Protein AF-A0A349U0J4-F1 (afdb_monomer_lite)

Radius of gyration: 33.03 Å; chains: 1; bounding box: 66×26×88 Å

Structure (mmCIF, N/CA/C/O backbone):
data_AF-A0A349U0J4-F1
#
_entry.id   AF-A0A349U0J4-F1
#
loop_
_atom_site.group_PDB
_atom_site.id
_atom_site.type_symbol
_atom_site.label_atom_id
_atom_site.label_alt_id
_atom_site.label_comp_id
_atom_site.label_asym_id
_atom_site.label_entity_id
_atom_site.label_seq_id
_atom_site.pdbx_PDB_ins_code
_atom_site.Cartn_x
_atom_site.Cartn_y
_atom_site.Cartn_z
_atom_site.occupancy
_atom_site.B_iso_or_equiv
_atom_site.auth_seq_id
_atom_site.auth_comp_id
_atom_site.auth_asym_id
_atom_site.auth_atom_id
_atom_site.pdbx_PDB_model_num
ATOM 1 N N . MET A 1 1 ? -19.925 -3.042 22.451 1.00 67.00 1 MET A N 1
ATOM 2 C CA . MET A 1 1 ? -20.058 -1.585 22.239 1.00 67.00 1 MET A CA 1
ATOM 3 C C . MET A 1 1 ? -21.495 -1.210 22.520 1.00 67.00 1 MET A C 1
ATOM 5 O O . MET A 1 1 ? -22.366 -1.932 22.052 1.00 67.00 1 MET A O 1
ATOM 9 N N . GLY A 1 2 ? -21.756 -0.132 23.251 1.00 78.94 2 GLY A N 1
ATOM 10 C CA . GLY A 1 2 ? -23.118 0.363 23.455 1.00 78.94 2 GLY A CA 1
ATOM 11 C C . GLY A 1 2 ? -23.494 0.551 24.920 1.00 78.94 2 GLY A C 1
ATOM 12 O O . GLY A 1 2 ? -22.652 0.468 25.815 1.00 78.94 2 GLY A O 1
ATOM 13 N N . VAL A 1 3 ? -24.770 0.854 25.143 1.00 85.00 3 VAL A N 1
ATOM 14 C CA . VAL A 1 3 ? -25.314 1.176 26.463 1.00 85.00 3 VAL A CA 1
ATOM 15 C C . VAL A 1 3 ? -25.907 -0.077 27.089 1.00 85.00 3 VAL A C 1
ATOM 17 O O . VAL A 1 3 ? -26.867 -0.632 26.565 1.00 85.00 3 VAL A O 1
ATOM 20 N N . TYR A 1 4 ? -25.338 -0.502 28.211 1.00 91.88 4 TYR A N 1
ATOM 21 C CA . TYR A 1 4 ? -25.904 -1.548 29.052 1.00 91.88 4 TYR A CA 1
ATOM 22 C C . TYR A 1 4 ? -26.824 -0.905 30.083 1.00 91.88 4 TYR A C 1
ATOM 24 O O . TYR A 1 4 ? -26.492 0.138 30.653 1.00 91.88 4 TYR A O 1
ATOM 32 N N . LYS A 1 5 ? -27.970 -1.529 30.340 1.00 93.19 5 LYS A N 1
ATOM 33 C CA . LYS A 1 5 ? -28.961 -1.048 31.306 1.00 93.19 5 LYS A CA 1
ATOM 34 C C . LYS A 1 5 ? -28.912 -1.920 32.552 1.00 93.19 5 LYS A C 1
ATOM 36 O O . LYS A 1 5 ? -29.180 -3.116 32.473 1.00 93.19 5 LYS A O 1
ATOM 41 N N . VAL A 1 6 ? -28.591 -1.321 33.694 1.00 93.44 6 VAL A N 1
ATOM 42 C CA . VAL A 1 6 ? -28.713 -1.973 35.002 1.00 93.44 6 VAL A CA 1
ATOM 43 C C . VAL A 1 6 ? -30.080 -1.629 35.576 1.00 93.44 6 VAL A C 1
ATOM 45 O O . VAL A 1 6 ? -30.481 -0.468 35.541 1.00 93.44 6 VAL A O 1
ATOM 48 N N . THR A 1 7 ? -30.822 -2.622 36.059 1.00 92.44 7 THR A N 1
ATOM 49 C CA . THR A 1 7 ? -32.140 -2.438 36.689 1.00 92.44 7 THR A CA 1
ATOM 50 C C . THR A 1 7 ? -32.195 -3.194 38.007 1.00 92.44 7 THR A C 1
ATOM 52 O O . THR A 1 7 ? -32.009 -4.412 38.018 1.00 92.44 7 THR A O 1
ATOM 55 N N . PHE A 1 8 ? -32.466 -2.491 39.104 1.00 89.62 8 PHE A N 1
ATOM 56 C CA . PHE A 1 8 ? -32.654 -3.102 40.422 1.00 89.62 8 PHE A CA 1
ATOM 57 C C . PHE A 1 8 ? -34.017 -3.809 40.486 1.00 89.62 8 PHE A C 1
ATOM 59 O O . PHE A 1 8 ? -35.027 -3.243 40.072 1.00 89.62 8 PHE A O 1
ATOM 66 N N . ILE A 1 9 ? -34.048 -5.063 40.945 1.00 85.94 9 ILE A N 1
ATOM 67 C CA . ILE A 1 9 ? -35.231 -5.943 40.891 1.00 85.94 9 ILE A CA 1
ATOM 68 C C . ILE A 1 9 ? -35.886 -6.077 42.266 1.00 85.94 9 ILE A C 1
ATOM 70 O O . ILE A 1 9 ? -37.108 -5.996 42.370 1.00 85.94 9 ILE A O 1
ATOM 74 N N . GLU A 1 10 ? -35.091 -6.262 43.317 1.00 77.69 10 GLU A N 1
ATOM 75 C CA . GLU A 1 10 ? -35.588 -6.435 44.682 1.00 77.69 10 GLU A CA 1
ATOM 76 C C . GLU A 1 10 ? -34.919 -5.438 45.622 1.00 77.69 10 GLU A C 1
ATOM 78 O O . GLU A 1 10 ? -33.695 -5.293 45.613 1.00 77.69 10 GLU A O 1
ATOM 83 N N . THR A 1 11 ? -35.728 -4.790 46.460 1.00 63.94 11 THR A N 1
ATOM 84 C CA . THR A 1 11 ? -35.244 -3.953 47.560 1.00 63.94 11 THR A CA 1
ATOM 85 C C . THR A 1 11 ? -35.017 -4.816 48.789 1.00 63.94 11 THR A C 1
ATOM 87 O O . THR A 1 11 ? -35.965 -5.412 49.311 1.00 63.94 11 THR A O 1
ATOM 90 N N . VAL A 1 12 ? -33.787 -4.846 49.284 1.00 67.94 12 VAL A N 1
ATOM 91 C CA . VAL A 1 12 ? -33.457 -5.385 50.604 1.00 67.94 12 VAL A CA 1
ATOM 92 C C . VAL A 1 12 ? -32.743 -4.275 51.367 1.00 67.94 12 VAL A C 1
ATOM 94 O O . VAL A 1 12 ? -31.946 -3.556 50.783 1.00 67.94 12 VAL A O 1
ATOM 97 N N . GLU A 1 13 ? -33.027 -4.105 52.656 1.00 59.47 13 GLU A N 1
ATOM 98 C CA . GLU A 1 13 ? -32.341 -3.090 53.467 1.00 59.47 13 GLU A CA 1
ATOM 99 C C . GLU A 1 13 ? -30.822 -3.354 53.444 1.00 59.47 13 GLU A C 1
ATOM 101 O O . GLU A 1 13 ? -30.368 -4.438 53.830 1.00 59.47 13 GLU A O 1
ATOM 106 N N . ASN A 1 14 ? -30.048 -2.376 52.965 1.00 58.94 14 ASN A N 1
ATOM 107 C CA . ASN A 1 14 ? -28.596 -2.434 52.738 1.00 58.94 14 ASN A CA 1
ATOM 108 C C . ASN A 1 14 ? -28.087 -3.471 51.704 1.00 58.94 14 ASN A C 1
ATOM 110 O O . ASN A 1 14 ? -26.910 -3.847 51.745 1.00 58.94 14 ASN A O 1
ATOM 114 N N . LEU A 1 15 ? -28.952 -4.006 50.830 1.00 66.38 15 LEU A N 1
ATOM 115 C CA . LEU A 1 15 ? -28.614 -4.980 49.781 1.0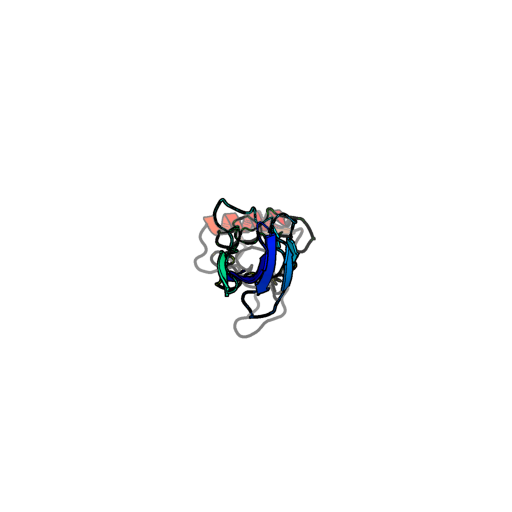0 66.38 15 LEU A CA 1
ATOM 116 C C . L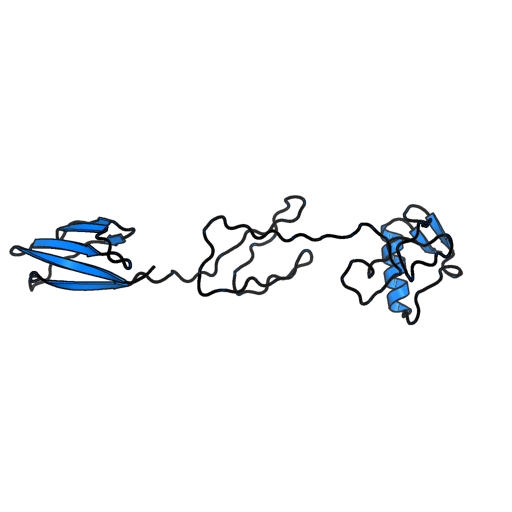EU A 1 15 ? -29.589 -4.850 48.591 1.00 66.38 15 LEU A C 1
ATOM 118 O O . LEU A 1 15 ? -30.453 -3.987 48.529 1.00 66.38 15 LEU A O 1
ATOM 122 N N . GLY A 1 16 ? -29.477 -5.728 47.603 1.00 81.81 16 GLY A N 1
ATOM 123 C CA . GLY A 1 16 ? -30.451 -5.786 46.519 1.00 81.81 16 GLY A CA 1
ATOM 124 C C . GLY A 1 16 ? -29.959 -6.644 45.375 1.00 81.81 16 GLY A C 1
ATOM 125 O O . GLY A 1 16 ? -28.755 -6.874 45.226 1.00 81.81 16 GLY A O 1
ATOM 126 N N . THR A 1 17 ? -30.892 -7.128 44.566 1.00 89.81 17 THR A N 1
ATOM 127 C CA . THR A 1 17 ? -30.570 -7.815 43.315 1.00 89.81 17 THR A CA 1
ATOM 128 C C . THR A 1 17 ? -30.774 -6.863 42.147 1.00 89.81 17 THR A C 1
ATOM 130 O O . THR A 1 17 ? -31.694 -6.044 42.139 1.00 89.81 17 THR A O 1
ATOM 133 N N . PHE A 1 18 ? -29.913 -6.959 41.142 1.00 92.31 18 PHE A N 1
ATOM 134 C CA . PHE A 1 18 ? -30.048 -6.206 39.899 1.00 92.31 18 PHE A CA 1
ATOM 135 C C . PHE A 1 18 ? -29.895 -7.128 38.695 1.00 92.31 18 PHE A C 1
ATOM 137 O O . PHE A 1 18 ? -29.251 -8.171 38.776 1.00 92.31 18 PHE A O 1
ATOM 144 N N . SER A 1 19 ? -30.472 -6.733 37.565 1.00 93.88 19 SER A N 1
ATOM 145 C CA . SER A 1 19 ? -30.218 -7.340 36.255 1.00 93.88 19 SER A CA 1
ATOM 146 C C . SER A 1 19 ? -29.446 -6.386 35.364 1.00 93.88 19 SER A C 1
ATOM 148 O O . SER A 1 19 ? -29.556 -5.167 35.508 1.00 93.88 19 SER A O 1
ATOM 150 N N . VAL A 1 20 ? -28.673 -6.952 34.443 1.00 94.50 20 VAL A N 1
ATOM 151 C CA . VAL A 1 20 ? -27.930 -6.203 33.434 1.00 94.50 20 VAL A CA 1
ATOM 152 C C . VAL A 1 20 ? -28.406 -6.639 32.057 1.00 94.50 20 VAL A C 1
ATOM 154 O O . VAL A 1 20 ? -28.354 -7.816 31.712 1.00 94.50 20 VAL A O 1
ATOM 157 N N . GLU A 1 21 ? -28.859 -5.685 31.258 1.00 94.94 21 GLU A N 1
ATOM 158 C CA . GLU A 1 21 ? -29.289 -5.891 29.878 1.00 94.94 21 GLU A CA 1
ATOM 159 C C . GLU A 1 21 ? -28.234 -5.324 28.921 1.00 94.94 21 GLU A C 1
ATOM 161 O O . GLU A 1 21 ? -27.754 -4.202 29.106 1.00 94.94 21 GLU A O 1
ATOM 166 N N . ALA A 1 22 ? -27.850 -6.113 27.919 1.00 90.69 22 ALA A N 1
ATOM 167 C CA . ALA A 1 22 ? -26.959 -5.708 26.843 1.00 90.69 22 ALA A CA 1
ATOM 168 C C . ALA A 1 22 ? -27.632 -4.707 25.888 1.00 90.69 22 ALA A C 1
ATOM 170 O O . ALA A 1 22 ? -28.858 -4.605 25.855 1.00 90.69 22 ALA A O 1
ATOM 171 N N . PRO A 1 23 ? -26.846 -4.006 25.048 1.00 88.19 23 PRO A N 1
ATOM 172 C CA . PRO A 1 23 ? -27.380 -3.054 24.072 1.00 88.19 23 PRO A CA 1
ATOM 173 C C . PRO A 1 23 ? -28.381 -3.652 23.070 1.00 88.19 23 PRO A C 1
ATOM 175 O O . PRO A 1 23 ? -29.159 -2.914 22.473 1.00 88.19 23 PRO A O 1
ATOM 178 N N . ASP A 1 24 ? -28.353 -4.971 22.869 1.00 84.81 24 ASP A N 1
ATOM 179 C CA . ASP A 1 24 ? -29.279 -5.707 22.001 1.00 84.81 24 ASP A CA 1
ATOM 180 C C . ASP A 1 24 ? -30.573 -6.153 22.713 1.00 84.81 24 ASP A C 1
ATOM 182 O O . ASP A 1 24 ? -31.416 -6.811 22.105 1.00 84.81 24 ASP A O 1
ATOM 186 N N . GLY A 1 25 ? -30.747 -5.787 23.988 1.00 86.50 25 GLY A N 1
ATOM 187 C CA . GLY A 1 25 ? -31.896 -6.155 24.815 1.00 86.50 25 GLY A CA 1
ATOM 188 C C . GLY A 1 25 ? -31.764 -7.507 25.522 1.00 86.50 25 GLY A C 1
ATOM 189 O O . GLY A 1 25 ? -32.674 -7.906 26.249 1.00 86.50 25 GLY A O 1
ATOM 190 N N . THR A 1 26 ? 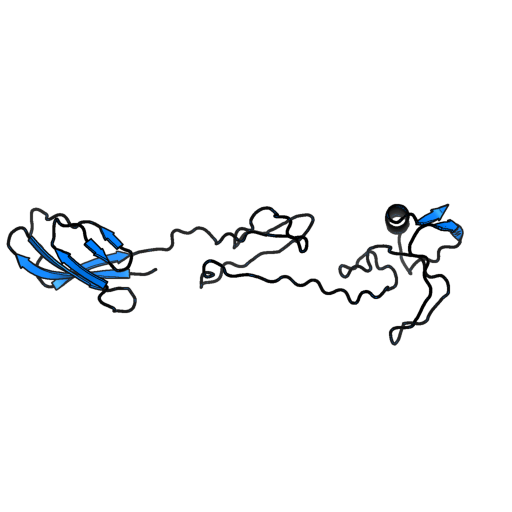-30.655 -8.231 25.347 1.00 89.50 26 THR A N 1
ATOM 191 C CA . THR A 1 26 ? -30.440 -9.526 26.005 1.00 89.50 26 THR A CA 1
ATOM 192 C C . THR A 1 26 ? -30.038 -9.331 27.463 1.00 89.50 26 THR A C 1
ATOM 194 O O . THR A 1 26 ? -29.107 -8.587 27.761 1.00 89.50 26 THR A O 1
ATOM 197 N N . ASN A 1 27 ? -30.672 -10.040 28.399 1.00 91.44 27 ASN A N 1
ATOM 198 C CA . ASN A 1 27 ? -30.201 -10.063 29.784 1.00 91.44 27 ASN A CA 1
ATOM 199 C C . ASN A 1 27 ? -28.883 -10.855 29.873 1.00 91.44 27 ASN A C 1
ATOM 201 O O . ASN A 1 27 ? -28.845 -12.043 29.553 1.00 91.44 27 ASN A O 1
ATOM 205 N N . VAL A 1 28 ? -27.809 -10.191 30.300 1.00 92.06 28 VAL A N 1
ATOM 206 C CA . VAL A 1 28 ? -26.460 -10.767 30.410 1.00 92.06 28 VAL A CA 1
ATOM 207 C C . VAL A 1 28 ? -26.129 -11.280 31.809 1.00 92.06 28 VAL A C 1
ATOM 209 O O . VAL A 1 28 ? -25.048 -11.833 32.013 1.00 92.06 28 VAL A O 1
ATOM 212 N N . GLY A 1 29 ? -27.046 -11.123 32.765 1.00 93.94 29 GLY A N 1
ATOM 213 C CA . GLY A 1 29 ? -26.952 -11.719 34.090 1.00 93.94 29 GLY A CA 1
ATOM 214 C C . GLY A 1 29 ? -27.646 -10.910 35.182 1.00 93.94 29 GLY A C 1
ATOM 215 O O . GLY A 1 29 ? -28.052 -9.761 34.999 1.00 93.94 29 GLY A O 1
ATOM 216 N N . THR A 1 30 ? -27.728 -11.523 36.359 1.00 93.44 30 THR A N 1
ATOM 217 C CA . THR A 1 30 ? -28.178 -10.882 37.598 1.00 93.44 30 THR A CA 1
ATOM 218 C C . THR A 1 30 ? -27.039 -10.815 38.606 1.00 93.44 30 THR A C 1
ATOM 220 O O . THR A 1 30 ? -26.292 -11.783 38.748 1.00 93.44 30 THR A O 1
ATOM 223 N N . GLY A 1 31 ? -26.918 -9.695 39.311 1.00 91.69 31 GLY A N 1
ATOM 224 C CA . GLY A 1 31 ? -25.931 -9.475 40.364 1.00 91.69 31 GLY A CA 1
ATOM 225 C C . GLY A 1 31 ? -26.574 -9.133 41.703 1.00 91.69 31 GLY A C 1
ATOM 226 O O . GLY A 1 31 ? -27.777 -8.880 41.790 1.00 91.69 31 GLY A O 1
ATOM 227 N N . VAL A 1 32 ? -25.748 -9.127 42.746 1.00 91.00 32 VAL A N 1
ATOM 228 C CA . VAL A 1 32 ? -26.117 -8.701 44.101 1.00 91.00 32 VAL A CA 1
ATOM 229 C C . VAL A 1 32 ? -25.272 -7.483 44.457 1.00 91.00 32 VAL A C 1
ATOM 231 O O . VAL A 1 32 ? -24.070 -7.466 44.187 1.00 91.00 32 VAL A O 1
ATOM 234 N N . VAL A 1 33 ? -25.887 -6.460 45.049 1.00 88.69 33 VAL A N 1
ATOM 235 C CA . VAL A 1 33 ? -25.176 -5.273 45.550 1.00 88.69 33 VAL A CA 1
ATOM 236 C C . VAL A 1 33 ? -24.062 -5.691 46.521 1.00 88.69 33 VAL A C 1
ATOM 238 O O . VAL A 1 33 ? -24.165 -6.701 47.216 1.00 88.69 33 VAL A O 1
ATOM 241 N N . ALA A 1 34 ? -22.959 -4.940 46.520 1.00 88.94 34 ALA A N 1
ATOM 242 C CA . ALA A 1 34 ? -21.721 -5.209 47.255 1.00 88.94 34 ALA A CA 1
ATOM 243 C C . ALA A 1 34 ? -20.982 -6.509 46.868 1.00 88.94 34 ALA A C 1
ATOM 245 O O . ALA A 1 34 ? -19.954 -6.828 47.464 1.00 88.94 34 ALA A O 1
ATOM 246 N N . THR A 1 35 ? -21.446 -7.225 45.842 1.00 90.81 35 THR A N 1
ATOM 247 C CA . THR A 1 35 ? -20.760 -8.381 45.251 1.00 90.81 35 THR A CA 1
ATOM 248 C C . THR A 1 35 ? -20.299 -8.036 43.835 1.00 90.81 35 THR A C 1
ATOM 250 O O . THR A 1 35 ? -20.975 -7.296 43.120 1.00 90.81 35 THR A O 1
ATOM 253 N N . GLU A 1 36 ? -19.137 -8.547 43.422 1.00 95.06 36 GLU A N 1
ATOM 254 C CA . GLU A 1 36 ? -18.656 -8.369 42.049 1.00 95.06 36 GLU A CA 1
ATOM 255 C C . GLU A 1 36 ? -19.610 -9.049 41.059 1.00 95.06 36 GLU A C 1
ATOM 257 O O . GLU A 1 36 ? -19.942 -10.229 41.189 1.00 95.06 36 GLU A O 1
ATOM 262 N N . PHE A 1 37 ? -20.032 -8.299 40.048 1.00 93.75 37 PHE A N 1
ATOM 263 C CA . PHE A 1 37 ? -20.743 -8.824 38.897 1.00 93.75 37 PHE A CA 1
ATOM 264 C C . PHE A 1 37 ? -19.759 -9.075 37.762 1.00 93.75 37 PHE A C 1
ATOM 266 O O . PHE A 1 37 ? -18.986 -8.189 37.401 1.00 93.75 37 PHE A O 1
ATOM 273 N N . THR A 1 38 ? -19.841 -10.262 37.162 1.00 92.19 38 THR A N 1
ATOM 274 C CA . THR A 1 38 ? -19.164 -10.590 35.905 1.00 92.19 38 THR A CA 1
ATOM 275 C C . THR A 1 38 ? -20.179 -11.181 34.933 1.00 92.19 38 THR A C 1
ATOM 277 O O . THR A 1 38 ? -20.737 -12.248 35.185 1.00 92.19 38 THR A O 1
ATOM 280 N N . GLY A 1 39 ? -20.424 -10.497 33.816 1.00 88.25 39 GLY A N 1
ATOM 281 C CA . GLY A 1 39 ? -21.407 -10.916 32.815 1.00 88.25 39 GLY A CA 1
ATOM 282 C C . GLY A 1 39 ? -21.427 -9.985 31.605 1.00 88.25 39 GLY A C 1
ATOM 283 O O . GLY A 1 39 ? -21.176 -8.789 31.728 1.00 88.25 39 GLY A O 1
ATOM 284 N N . GLY A 1 40 ? -21.663 -10.529 30.407 1.00 80.88 40 GLY A N 1
ATOM 285 C CA . GLY A 1 40 ? -21.762 -9.731 29.174 1.00 80.88 40 GLY A CA 1
ATOM 286 C C . GLY A 1 40 ? -20.515 -8.912 28.804 1.00 80.88 40 GLY A C 1
ATOM 287 O O . GLY A 1 40 ? -20.643 -7.929 28.074 1.00 80.88 40 GLY A O 1
ATOM 288 N N . GLY A 1 41 ? -19.334 -9.288 29.315 1.00 81.62 41 GLY A N 1
ATOM 289 C CA . GLY A 1 41 ? -18.074 -8.555 29.130 1.00 81.62 41 GLY A CA 1
ATOM 290 C C . GLY A 1 41 ? -17.844 -7.403 30.116 1.00 81.62 41 GLY A C 1
ATOM 291 O O . GLY A 1 41 ? -16.882 -6.657 29.954 1.00 81.62 41 GLY A O 1
ATOM 292 N N . LEU A 1 42 ? -18.707 -7.249 31.124 1.00 85.44 42 LEU A N 1
ATOM 293 C CA . LEU A 1 42 ? -18.560 -6.271 32.200 1.00 85.44 42 LEU A CA 1
ATOM 294 C C . LEU A 1 42 ? -18.028 -6.940 33.471 1.00 85.44 42 LEU A C 1
ATOM 296 O O . LEU A 1 42 ? -18.472 -8.036 33.816 1.00 85.44 42 LEU A O 1
ATOM 300 N N . THR A 1 43 ? -17.156 -6.230 34.188 1.00 90.81 43 THR A N 1
ATOM 301 C CA . THR A 1 43 ? -16.748 -6.551 35.563 1.00 90.81 43 THR A CA 1
ATOM 302 C C . THR A 1 43 ? -16.829 -5.281 36.400 1.00 90.81 43 THR A C 1
ATOM 304 O O . THR A 1 43 ? -16.150 -4.299 36.098 1.00 90.81 43 THR A O 1
ATOM 307 N N . PHE A 1 44 ? -17.694 -5.271 37.412 1.00 91.75 44 PHE A N 1
ATOM 308 C CA . PHE A 1 44 ? -17.867 -4.129 38.313 1.00 91.75 44 PHE A CA 1
ATOM 309 C C . PHE A 1 44 ? -18.507 -4.554 39.636 1.00 91.75 44 PHE A C 1
ATOM 311 O O . PHE A 1 44 ? -19.126 -5.611 39.734 1.00 91.75 44 PHE A O 1
ATOM 318 N N . THR A 1 45 ? -18.425 -3.673 40.631 1.00 92.44 45 THR A N 1
ATOM 319 C CA . THR A 1 45 ? -19.130 -3.810 41.909 1.00 92.44 45 THR A CA 1
ATOM 320 C C . THR A 1 45 ? -19.978 -2.567 42.133 1.00 92.44 45 THR A C 1
ATOM 322 O O . THR A 1 45 ? -19.492 -1.448 41.966 1.00 92.44 45 THR A O 1
ATOM 325 N N . ILE A 1 46 ? -21.239 -2.753 42.521 1.00 89.00 46 ILE A N 1
ATOM 326 C CA . ILE A 1 46 ? -22.106 -1.661 42.982 1.00 89.00 46 ILE A CA 1
ATOM 327 C C . ILE A 1 46 ? -21.978 -1.594 44.498 1.00 89.00 46 ILE A C 1
ATOM 329 O O . ILE A 1 46 ? -22.274 -2.576 45.177 1.00 89.00 46 ILE A O 1
ATOM 333 N N . ALA A 1 47 ? -21.526 -0.461 45.024 1.00 85.88 47 ALA A N 1
ATOM 334 C CA . ALA A 1 47 ? -21.544 -0.202 46.459 1.00 85.88 47 ALA A CA 1
ATOM 335 C C . ALA A 1 47 ? -22.890 0.408 46.859 1.00 85.88 47 ALA A C 1
ATOM 337 O O . ALA A 1 47 ? -23.442 1.208 46.101 1.00 85.88 47 ALA A O 1
ATOM 338 N N . ASP A 1 48 ? -23.385 0.047 48.041 1.00 79.44 48 ASP A N 1
ATOM 339 C CA . ASP A 1 48 ? -24.576 0.681 48.593 1.00 79.44 48 ASP A CA 1
ATOM 340 C C . ASP A 1 48 ? -24.233 2.017 49.263 1.00 79.44 48 ASP A C 1
ATOM 342 O O . ASP A 1 48 ? -23.172 2.175 49.879 1.00 79.44 48 ASP A O 1
ATOM 346 N N . GLY A 1 49 ? -25.113 2.995 49.078 1.00 75.44 49 GLY A N 1
ATOM 347 C CA . GLY A 1 49 ? -24.980 4.339 49.623 1.00 75.44 49 GLY A CA 1
ATOM 348 C C . GLY A 1 49 ? -25.723 4.499 50.948 1.00 75.44 49 GLY A C 1
ATOM 349 O O . GLY A 1 49 ? -26.199 3.548 51.544 1.00 75.44 49 GLY A O 1
ATOM 350 N N . ALA A 1 50 ? -25.863 5.741 51.416 1.00 74.88 50 ALA A N 1
ATOM 351 C CA . ALA A 1 50 ? -26.711 6.046 52.577 1.00 74.88 50 ALA A CA 1
ATOM 352 C C . ALA A 1 50 ? -28.221 6.023 52.253 1.00 74.88 50 ALA A C 1
ATOM 354 O O . ALA A 1 50 ? -29.049 6.285 53.122 1.00 74.88 50 ALA A O 1
ATOM 355 N N . THR A 1 51 ? -28.580 5.821 50.987 1.00 77.56 51 THR A N 1
ATOM 356 C CA . THR A 1 51 ? -29.957 5.745 50.503 1.00 77.56 51 THR A CA 1
ATOM 357 C C . THR A 1 51 ? -30.055 4.525 49.610 1.00 77.56 51 THR A C 1
ATOM 359 O O . THR A 1 51 ? -29.373 4.475 48.587 1.00 77.56 51 THR A O 1
ATOM 362 N N . ASP A 1 52 ? -30.896 3.583 50.019 1.00 77.44 52 ASP A N 1
ATOM 363 C CA . ASP A 1 52 ? -31.081 2.305 49.343 1.00 77.44 52 ASP A CA 1
ATOM 364 C C . ASP A 1 52 ? -31.667 2.495 47.937 1.00 77.44 52 ASP A C 1
ATOM 366 O O . ASP A 1 52 ? -32.520 3.363 47.707 1.00 77.44 52 ASP A O 1
ATOM 370 N N . PHE A 1 53 ? -31.247 1.643 47.001 1.00 80.56 53 PHE A N 1
ATOM 371 C CA . PHE A 1 53 ? -31.857 1.558 45.675 1.00 80.56 53 PHE A CA 1
ATOM 372 C C . PHE A 1 53 ? -33.278 0.993 45.770 1.00 80.56 53 PHE A C 1
ATOM 374 O O . PHE A 1 53 ? -33.515 -0.032 46.415 1.00 80.56 53 PHE A O 1
ATOM 381 N N . ALA A 1 54 ? -34.227 1.623 45.083 1.00 82.12 54 ALA A N 1
ATOM 382 C CA . ALA A 1 54 ? -35.584 1.118 44.944 1.00 82.12 54 ALA A CA 1
ATOM 383 C C . ALA A 1 54 ? -35.693 0.126 43.772 1.00 82.12 54 ALA A C 1
ATOM 385 O O . ALA A 1 54 ? -34.980 0.214 42.770 1.00 82.12 54 ALA A O 1
ATOM 386 N N . ALA A 1 55 ? -36.631 -0.820 43.858 1.00 84.88 55 ALA A N 1
ATOM 387 C CA . ALA A 1 55 ? -36.933 -1.712 42.745 1.00 84.88 55 ALA A CA 1
ATOM 388 C C . ALA A 1 55 ? -37.437 -0.887 41.552 1.00 84.88 55 ALA A C 1
ATOM 390 O O . ALA A 1 55 ? -38.350 -0.071 41.681 1.00 84.88 55 ALA A O 1
ATOM 391 N N . GLY A 1 56 ? -36.844 -1.121 40.386 1.00 84.38 56 GLY A N 1
ATOM 392 C CA . GLY A 1 56 ? -37.077 -0.338 39.180 1.00 84.38 56 GLY A CA 1
ATOM 393 C C . GLY A 1 56 ? -36.110 0.828 38.983 1.00 84.38 56 GLY A C 1
ATOM 394 O O . GLY A 1 56 ? -36.150 1.418 37.904 1.00 84.38 56 GLY A O 1
ATOM 395 N N . ASP A 1 57 ? -35.222 1.128 39.938 1.00 87.94 57 ASP A N 1
ATOM 396 C CA . ASP A 1 57 ? -34.138 2.087 39.717 1.00 87.94 57 ASP A CA 1
ATOM 397 C C . ASP A 1 57 ? -33.200 1.592 38.615 1.00 87.94 57 ASP A C 1
ATOM 399 O O . ASP A 1 57 ? -32.961 0.387 38.452 1.00 87.94 57 ASP A O 1
ATOM 403 N N . GLN A 1 58 ? -32.677 2.533 37.828 1.00 90.62 58 GLN A N 1
ATOM 404 C CA . GLN A 1 58 ? -31.865 2.225 36.657 1.00 90.62 58 GLN A CA 1
ATOM 405 C C . GLN A 1 58 ? -30.680 3.164 36.520 1.00 90.62 58 GLN A C 1
ATOM 407 O O . GLN A 1 58 ? -30.778 4.365 36.770 1.00 90.62 58 GLN A O 1
ATOM 412 N N . PHE A 1 59 ? -29.580 2.623 36.006 1.00 88.06 59 PHE A N 1
ATOM 413 C CA . PHE A 1 59 ? -28.515 3.434 35.438 1.00 88.06 59 PHE A CA 1
ATOM 414 C C . PHE A 1 59 ? -27.913 2.760 34.207 1.00 88.06 59 PHE A C 1
ATOM 416 O O . PHE A 1 59 ? -27.990 1.544 34.014 1.00 88.06 59 PHE A O 1
ATOM 423 N N . ALA A 1 60 ? -27.329 3.593 33.354 1.00 87.88 60 ALA A N 1
ATOM 424 C CA . ALA A 1 60 ? -26.698 3.186 32.113 1.00 87.88 60 ALA A CA 1
ATOM 425 C C . ALA A 1 60 ? -25.183 3.052 32.301 1.00 87.88 60 ALA A C 1
ATOM 427 O O . ALA A 1 60 ? -24.530 3.977 32.785 1.00 87.88 60 ALA A O 1
ATOM 428 N N . ILE A 1 61 ? -24.620 1.928 31.862 1.00 87.50 61 ILE A N 1
ATOM 429 C CA . ILE A 1 61 ? -23.177 1.754 31.694 1.00 87.50 61 ILE A CA 1
ATOM 430 C C . ILE A 1 61 ? -22.881 1.875 30.202 1.00 87.50 61 ILE A C 1
ATOM 432 O O . ILE A 1 61 ? -23.177 0.976 29.413 1.00 87.50 61 ILE A O 1
ATOM 436 N N . THR A 1 62 ? -22.304 3.004 29.803 1.00 85.25 62 THR A N 1
ATOM 437 C CA . THR A 1 62 ? -21.899 3.223 28.413 1.00 85.25 62 THR A CA 1
ATOM 438 C C . THR A 1 62 ? -20.509 2.648 28.188 1.00 85.25 62 THR A C 1
ATOM 440 O O . THR A 1 62 ? -19.519 3.192 28.674 1.00 85.25 62 THR A O 1
ATOM 443 N N . VAL A 1 63 ? -20.427 1.573 27.405 1.00 79.62 63 VAL A N 1
ATOM 444 C CA . VAL A 1 63 ? -19.153 1.023 26.932 1.00 79.62 63 VAL A CA 1
ATOM 445 C C . VAL A 1 63 ? -18.874 1.588 25.545 1.00 79.62 63 VAL A C 1
ATOM 447 O O . VAL A 1 63 ? -19.424 1.121 24.540 1.00 79.62 63 VAL A O 1
ATOM 450 N N . ALA A 1 64 ? -18.030 2.616 25.501 1.00 69.31 64 ALA A N 1
ATOM 451 C CA . ALA A 1 64 ? -17.494 3.160 24.259 1.00 69.31 64 ALA A CA 1
ATOM 452 C C . ALA A 1 64 ? -16.340 2.296 23.738 1.00 69.31 64 ALA A C 1
ATOM 454 O O . ALA A 1 64 ? -15.709 1.563 24.503 1.00 69.31 64 ALA A O 1
ATOM 455 N N . ASN A 1 65 ? -16.048 2.407 22.440 1.00 61.62 65 ASN A N 1
ATOM 456 C CA . ASN A 1 65 ? -14.818 1.842 21.900 1.00 61.62 65 ASN A CA 1
ATOM 457 C C . ASN A 1 65 ? -13.640 2.550 22.547 1.00 61.62 65 ASN A C 1
ATOM 459 O O . ASN A 1 65 ? -13.613 3.782 22.592 1.00 61.62 65 ASN A O 1
ATOM 463 N N . ALA A 1 66 ? -12.682 1.786 23.066 1.00 53.97 66 ALA A N 1
ATOM 464 C CA . ALA A 1 66 ? -11.384 2.352 23.373 1.00 53.97 66 ALA A CA 1
ATOM 465 C C . ALA A 1 66 ? -10.765 2.674 22.013 1.00 53.97 66 ALA A C 1
ATOM 467 O O . ALA A 1 66 ? -10.234 1.790 21.353 1.00 53.97 66 ALA A O 1
ATOM 468 N N . GLY A 1 67 ? -10.968 3.914 21.561 1.00 57.06 67 GLY A N 1
ATOM 469 C CA . GLY A 1 67 ? -10.547 4.403 20.259 1.00 57.06 67 GLY A CA 1
ATOM 470 C C . GLY A 1 67 ? -9.054 4.192 20.057 1.00 57.06 67 GLY A C 1
ATOM 471 O O . GLY A 1 67 ? -8.235 5.004 20.470 1.00 57.06 67 GLY A O 1
ATOM 472 N N . GLY A 1 68 ? -8.717 3.085 19.421 1.00 58.41 68 GLY A N 1
ATOM 473 C CA . GLY A 1 68 ? -7.487 2.883 18.691 1.00 58.41 68 GLY A CA 1
ATOM 474 C C . GLY A 1 68 ? -7.931 2.437 17.316 1.00 58.41 68 GLY A C 1
ATOM 475 O O . GLY A 1 68 ? -8.638 1.437 17.200 1.00 58.41 68 GLY A O 1
ATOM 476 N N . ALA A 1 69 ? -7.583 3.201 16.286 1.00 64.75 69 ALA A N 1
ATOM 477 C CA . ALA A 1 69 ? -7.774 2.731 14.928 1.00 64.75 69 ALA A CA 1
ATOM 478 C C . ALA A 1 69 ? -7.083 1.364 14.795 1.00 64.75 69 ALA A C 1
ATOM 480 O O . ALA A 1 69 ? -5.988 1.174 15.331 1.00 64.75 69 ALA A O 1
ATOM 481 N N . GLY A 1 70 ? -7.743 0.401 14.148 1.00 77.12 70 GLY A N 1
ATOM 482 C CA . GLY A 1 70 ? -7.211 -0.955 14.033 1.00 77.12 70 GLY A CA 1
ATOM 483 C C . GLY A 1 70 ? -5.789 -0.957 13.466 1.00 77.12 70 GLY A C 1
ATOM 484 O O . GLY A 1 70 ? -5.460 -0.165 12.582 1.00 77.12 70 GLY A O 1
ATOM 485 N N . GLU A 1 71 ? -4.937 -1.846 13.970 1.00 86.31 71 GLU A N 1
ATOM 486 C CA . GLU A 1 71 ? -3.628 -2.089 13.370 1.00 86.31 71 GLU A CA 1
ATOM 487 C C . GLU A 1 71 ? -3.677 -3.320 12.467 1.00 86.31 71 GLU A C 1
ATOM 489 O O . GLU A 1 71 ? -4.185 -4.375 12.850 1.00 86.31 71 GLU A O 1
ATOM 494 N N . PHE A 1 72 ? -3.089 -3.203 11.280 1.00 89.62 72 PHE A N 1
ATOM 495 C CA . PHE A 1 72 ? -2.833 -4.329 10.393 1.00 89.62 72 PHE A CA 1
ATOM 496 C C . PHE A 1 72 ? -1.333 -4.618 10.353 1.00 89.62 72 PHE A C 1
ATOM 498 O O . PHE A 1 72 ? -0.533 -3.751 10.002 1.00 89.62 72 PHE A O 1
ATOM 505 N N . SER A 1 73 ? -0.934 -5.855 10.658 1.00 91.25 73 SER A N 1
ATOM 506 C CA . SER A 1 73 ? 0.430 -6.307 10.370 1.00 91.25 73 SER A CA 1
ATOM 507 C C . SER A 1 73 ? 0.609 -6.411 8.859 1.00 91.25 73 SER A C 1
ATOM 509 O O . SER A 1 73 ? -0.140 -7.142 8.205 1.00 91.25 73 SER A O 1
ATOM 511 N N . VAL A 1 74 ? 1.603 -5.729 8.302 1.00 93.00 74 VAL A N 1
ATOM 512 C CA . VAL A 1 74 ? 1.840 -5.728 6.856 1.00 93.00 74 VAL A CA 1
ATOM 513 C C . VAL A 1 74 ? 2.971 -6.703 6.542 1.00 93.00 74 VAL A C 1
ATOM 515 O O . VAL A 1 74 ? 3.977 -6.757 7.249 1.00 93.00 74 VAL A O 1
ATOM 518 N N . LYS A 1 75 ? 2.811 -7.506 5.487 1.00 91.31 75 LYS A N 1
ATOM 519 C CA . LYS A 1 75 ? 3.848 -8.431 5.013 1.00 91.31 75 LYS A CA 1
ATOM 520 C C . LYS A 1 75 ? 3.984 -8.353 3.500 1.00 91.31 75 LYS A C 1
ATOM 522 O O . LYS A 1 75 ? 2.995 -8.173 2.796 1.00 91.31 75 LYS A O 1
ATOM 527 N N . THR A 1 76 ? 5.206 -8.509 3.007 1.00 88.25 76 THR A N 1
ATOM 528 C CA . THR A 1 76 ? 5.483 -8.649 1.575 1.00 88.25 76 THR A CA 1
ATOM 529 C C . THR A 1 76 ? 5.021 -10.024 1.067 1.00 88.25 76 THR A C 1
ATOM 531 O O . THR A 1 76 ? 4.814 -10.942 1.870 1.00 88.25 76 THR A O 1
ATOM 534 N N . PRO A 1 77 ? 4.948 -10.237 -0.262 1.00 85.44 77 PRO A N 1
ATOM 535 C CA . PRO A 1 77 ? 4.661 -11.557 -0.833 1.00 85.44 77 PRO A CA 1
ATOM 536 C C . PRO A 1 77 ? 5.661 -12.654 -0.432 1.00 85.44 77 PRO A C 1
ATOM 538 O O . PRO A 1 77 ? 5.304 -13.828 -0.407 1.00 85.44 77 PRO A O 1
ATOM 541 N N . SER A 1 78 ? 6.902 -12.293 -0.082 1.00 85.38 78 SER A N 1
ATOM 542 C CA . SER A 1 78 ? 7.906 -13.238 0.428 1.00 85.38 78 SER A CA 1
ATOM 543 C C . SER A 1 78 ? 7.727 -13.582 1.913 1.00 85.38 78 SER A C 1
ATOM 545 O O . SER A 1 78 ? 8.500 -14.365 2.460 1.00 85.38 78 SER A O 1
ATOM 547 N N . GLY A 1 79 ? 6.724 -12.999 2.580 1.00 84.94 79 GLY A N 1
ATOM 548 C CA . GLY A 1 79 ? 6.448 -13.180 4.003 1.00 84.94 79 GLY A CA 1
ATOM 549 C C . GLY A 1 79 ? 7.262 -12.271 4.927 1.00 84.94 79 GLY A C 1
ATOM 550 O O . GLY A 1 79 ? 7.119 -12.376 6.147 1.00 84.94 79 GLY A O 1
ATOM 551 N N . TYR A 1 80 ? 8.088 -11.373 4.379 1.00 87.31 80 TYR A N 1
ATOM 552 C CA . TYR A 1 80 ? 8.845 -10.401 5.166 1.00 87.31 80 TYR A CA 1
ATOM 553 C C . TYR A 1 80 ? 7.894 -9.398 5.827 1.00 87.31 80 TYR A C 1
ATOM 555 O O . TYR A 1 80 ? 7.031 -8.828 5.161 1.00 87.31 80 TYR A O 1
ATOM 563 N N . ALA A 1 81 ? 8.037 -9.195 7.136 1.00 91.06 81 ALA A N 1
ATOM 564 C CA . ALA A 1 81 ? 7.198 -8.267 7.885 1.00 91.06 81 ALA A CA 1
ATOM 565 C C . ALA A 1 81 ? 7.654 -6.818 7.677 1.00 91.06 81 ALA A C 1
ATOM 567 O O . ALA A 1 81 ? 8.836 -6.506 7.797 1.00 91.06 81 ALA A O 1
ATOM 568 N N . LEU A 1 82 ? 6.692 -5.945 7.401 1.00 92.31 82 LEU A N 1
ATOM 569 C CA . LEU A 1 82 ? 6.850 -4.497 7.326 1.00 92.31 82 LEU A CA 1
ATOM 570 C C . LEU A 1 82 ? 6.265 -3.849 8.595 1.00 92.31 82 LEU A C 1
ATOM 572 O O . LEU A 1 82 ? 5.574 -4.530 9.360 1.00 92.31 82 LEU A O 1
ATOM 576 N N . PRO A 1 83 ? 6.519 -2.548 8.845 1.00 93.81 83 PRO A N 1
ATOM 577 C CA . PRO A 1 83 ? 5.862 -1.827 9.931 1.00 93.81 83 PRO A CA 1
ATOM 578 C C . PRO A 1 83 ? 4.340 -1.975 9.866 1.00 93.81 83 PRO A C 1
ATOM 580 O O . PRO A 1 83 ? 3.772 -2.061 8.775 1.00 93.81 83 PRO A O 1
ATOM 583 N N . ASN A 1 84 ? 3.683 -1.994 11.024 1.00 91.56 84 ASN A N 1
ATOM 584 C CA . ASN A 1 84 ? 2.227 -2.075 11.084 1.00 91.56 84 ASN A CA 1
ATOM 585 C C . ASN A 1 84 ? 1.589 -0.855 10.408 1.00 91.56 84 ASN A C 1
ATOM 587 O O . ASN A 1 84 ? 2.096 0.263 10.495 1.00 91.56 84 ASN A O 1
ATOM 591 N N . LEU A 1 85 ? 0.458 -1.087 9.751 1.00 91.94 85 LEU A N 1
ATOM 592 C CA . LEU A 1 85 ? -0.425 -0.044 9.256 1.00 91.94 85 LEU A CA 1
ATOM 593 C C . LEU A 1 85 ? -1.428 0.318 10.345 1.00 91.94 85 LEU A C 1
ATOM 595 O O . LEU A 1 85 ? -2.066 -0.569 10.905 1.00 91.94 85 LEU A O 1
ATOM 599 N N . THR A 1 86 ? -1.620 1.611 10.583 1.00 90.81 86 THR A N 1
ATOM 600 C CA . THR A 1 86 ? -2.695 2.131 11.436 1.00 90.81 86 THR A CA 1
ATOM 601 C C . THR A 1 86 ? -3.858 2.588 10.558 1.00 90.81 86 THR A C 1
ATOM 603 O O . THR A 1 86 ? -3.664 3.377 9.632 1.00 90.81 86 THR A O 1
ATOM 606 N N . VAL A 1 87 ? -5.069 2.091 10.822 1.00 88.38 87 VAL A N 1
ATOM 607 C CA . VAL A 1 87 ? -6.288 2.516 10.112 1.00 88.38 87 VAL A CA 1
ATOM 608 C C . VAL A 1 87 ? -6.480 4.035 10.246 1.00 88.38 87 VAL A C 1
ATOM 610 O O . VAL A 1 87 ? -6.125 4.642 11.252 1.00 88.38 87 VAL A O 1
ATOM 613 N N . GLY A 1 88 ? -6.984 4.679 9.195 1.00 87.19 88 GLY A N 1
ATOM 614 C CA . GLY A 1 88 ? -7.170 6.131 9.129 1.00 87.19 88 GLY A CA 1
ATOM 615 C C . GLY A 1 88 ? -5.883 6.941 8.922 1.00 87.19 88 GLY A C 1
ATOM 616 O O . GLY A 1 88 ? -5.968 8.129 8.614 1.00 87.19 88 GLY A O 1
ATOM 617 N N . ALA A 1 89 ? -4.701 6.322 9.021 1.00 89.31 89 ALA A N 1
ATOM 618 C CA . ALA A 1 89 ? -3.419 6.948 8.717 1.00 89.31 89 ALA A CA 1
ATOM 619 C C . ALA A 1 89 ? -2.895 6.508 7.341 1.00 89.31 89 ALA A C 1
ATOM 621 O O . ALA A 1 89 ? -3.116 5.380 6.895 1.00 89.31 89 ALA A O 1
ATOM 622 N N . ALA A 1 90 ? -2.177 7.407 6.663 1.00 92.81 90 ALA A N 1
ATOM 623 C CA . ALA A 1 90 ? -1.475 7.058 5.435 1.00 92.81 90 ALA A CA 1
ATOM 624 C C . ALA A 1 90 ? -0.333 6.085 5.751 1.00 92.81 90 ALA A C 1
ATOM 626 O O . ALA A 1 90 ? 0.522 6.368 6.591 1.00 92.81 90 ALA A O 1
ATOM 627 N N . TYR A 1 91 ? -0.307 4.955 5.053 1.00 93.25 91 TYR A N 1
ATOM 628 C CA . TYR A 1 91 ? 0.794 4.010 5.080 1.00 93.25 91 TYR A CA 1
ATOM 629 C C . TYR A 1 91 ? 1.693 4.273 3.882 1.00 93.25 91 TYR A C 1
ATOM 631 O O . TYR A 1 91 ? 1.253 4.153 2.738 1.00 93.25 91 TYR A O 1
ATOM 639 N N . THR A 1 92 ? 2.938 4.659 4.145 1.00 93.81 92 THR A N 1
ATOM 640 C CA . THR A 1 92 ? 3.900 5.033 3.106 1.00 93.81 92 THR A CA 1
ATOM 641 C C . THR A 1 92 ? 5.217 4.298 3.290 1.00 93.81 92 THR A C 1
ATOM 643 O O . THR A 1 92 ? 5.772 4.295 4.389 1.00 93.81 92 THR A O 1
ATOM 646 N N . GLY A 1 93 ? 5.754 3.743 2.212 1.00 87.88 93 GLY A N 1
ATOM 647 C CA . GLY A 1 93 ? 7.077 3.142 2.174 1.00 87.88 93 GLY A CA 1
ATOM 648 C C . GLY A 1 93 ? 7.469 2.704 0.767 1.00 87.88 93 GLY A C 1
ATOM 649 O O . GLY A 1 93 ? 6.713 2.855 -0.188 1.00 87.88 93 GLY A O 1
ATOM 650 N N . ASP A 1 94 ? 8.652 2.110 0.650 1.00 84.38 94 ASP A N 1
ATOM 651 C CA . ASP A 1 94 ? 9.197 1.701 -0.652 1.00 84.38 94 ASP A CA 1
ATOM 652 C C . ASP A 1 94 ? 8.435 0.525 -1.287 1.00 84.38 94 ASP A C 1
ATOM 654 O O . ASP A 1 94 ? 8.499 0.322 -2.496 1.00 84.38 94 ASP A O 1
ATOM 658 N N . HIS A 1 95 ? 7.726 -0.269 -0.475 1.00 85.12 95 HIS A N 1
ATOM 659 C CA . HIS A 1 95 ? 7.039 -1.481 -0.931 1.00 85.12 95 HIS A CA 1
ATOM 660 C C . HIS A 1 95 ? 5.600 -1.216 -1.374 1.00 85.12 95 HIS A C 1
ATOM 662 O O . HIS A 1 95 ? 5.176 -1.689 -2.425 1.00 85.12 95 HIS A O 1
ATOM 668 N N . ILE A 1 96 ? 4.821 -0.519 -0.545 1.00 87.25 96 ILE A N 1
ATOM 669 C CA . ILE A 1 96 ? 3.414 -0.240 -0.812 1.00 87.25 96 ILE A CA 1
ATOM 670 C C . ILE A 1 96 ? 2.996 1.056 -0.123 1.00 87.25 96 ILE A C 1
ATOM 672 O O . ILE A 1 96 ? 3.358 1.297 1.029 1.00 87.25 96 ILE A O 1
ATOM 676 N N . ASN A 1 97 ? 2.195 1.853 -0.832 1.00 89.94 97 ASN A N 1
ATOM 677 C CA . ASN A 1 97 ? 1.561 3.060 -0.317 1.00 89.94 97 ASN A CA 1
ATOM 678 C C . ASN A 1 97 ? 0.043 2.888 -0.376 1.00 89.94 97 ASN A C 1
ATOM 680 O O . ASN A 1 97 ? -0.495 2.628 -1.452 1.00 89.94 97 ASN A O 1
ATOM 684 N N . LEU A 1 98 ? -0.649 3.021 0.755 1.00 90.69 98 LEU A N 1
ATOM 685 C CA . LEU A 1 98 ? -2.110 2.939 0.813 1.00 90.69 98 LEU A CA 1
ATOM 686 C C . LEU A 1 98 ? -2.667 3.616 2.069 1.00 90.69 98 LEU A C 1
ATOM 688 O O . LEU A 1 98 ? -1.939 3.889 3.016 1.00 90.69 98 LEU A O 1
ATOM 692 N N . THR A 1 99 ? -3.978 3.827 2.104 1.00 90.69 99 THR A N 1
ATOM 693 C CA . THR A 1 99 ? -4.694 4.246 3.314 1.00 90.69 99 THR A CA 1
ATOM 694 C C . THR A 1 99 ? -5.886 3.322 3.501 1.00 90.69 99 THR A C 1
ATOM 696 O O . THR A 1 99 ? -6.701 3.182 2.589 1.00 90.69 99 THR A O 1
ATOM 699 N N . VAL A 1 100 ? -6.004 2.699 4.675 1.00 89.50 100 VAL A N 1
ATOM 700 C CA . VAL A 1 100 ? -7.226 1.977 5.049 1.00 89.50 100 VAL A CA 1
ATOM 701 C C . VAL A 1 100 ? -8.142 2.976 5.733 1.00 89.50 100 VAL A C 1
ATOM 703 O O . VAL A 1 100 ? -7.798 3.498 6.790 1.00 89.50 100 VAL A O 1
ATOM 706 N N . ALA A 1 101 ? -9.276 3.284 5.109 1.00 86.62 101 ALA A N 1
ATOM 707 C CA . ALA A 1 101 ? -10.244 4.206 5.684 1.00 86.62 101 ALA A CA 1
ATOM 708 C C . ALA A 1 101 ? -10.833 3.644 6.985 1.00 86.62 101 ALA A C 1
ATOM 710 O O . ALA A 1 101 ? -11.130 2.450 7.076 1.00 86.62 101 ALA A O 1
ATOM 711 N N . ASP A 1 102 ? -11.025 4.529 7.959 1.00 83.38 102 ASP A N 1
ATOM 712 C CA . ASP A 1 102 ? -11.766 4.222 9.175 1.00 83.38 102 ASP A CA 1
ATOM 713 C C . ASP A 1 102 ? -13.267 4.336 8.879 1.00 83.38 102 ASP A C 1
ATOM 715 O O . ASP A 1 102 ? -13.792 5.427 8.637 1.00 83.38 102 ASP A O 1
ATOM 719 N N . GLY A 1 103 ? -13.930 3.189 8.750 1.00 76.19 103 GLY A N 1
ATOM 720 C CA . GLY A 1 103 ? -15.366 3.117 8.498 1.00 76.19 103 GLY A CA 1
ATOM 721 C C . GLY A 1 103 ? -16.171 3.214 9.793 1.00 76.19 103 GLY A C 1
ATOM 722 O O . GLY A 1 103 ? -15.634 3.140 10.887 1.00 76.19 103 GLY A O 1
ATOM 723 N N . SER A 1 104 ? -17.499 3.309 9.692 1.00 69.00 104 SER A N 1
ATOM 724 C CA . SER A 1 104 ? -18.371 3.261 10.879 1.00 69.00 104 SER A CA 1
ATOM 725 C C . SER A 1 104 ? -18.447 1.877 11.538 1.00 69.00 104 SER A C 1
ATOM 727 O O . SER A 1 104 ? -18.984 1.750 12.635 1.00 69.00 104 SER A O 1
ATOM 729 N N . THR A 1 105 ? -17.981 0.835 10.844 1.00 70.38 105 THR A N 1
ATOM 730 C CA . THR A 1 105 ? -17.942 -0.547 11.326 1.00 70.38 105 THR A CA 1
ATOM 731 C C . THR A 1 105 ? -16.493 -0.986 11.425 1.00 70.38 105 THR A C 1
ATOM 733 O O . THR A 1 105 ? -15.769 -0.939 10.430 1.00 70.38 105 THR A O 1
ATOM 736 N N . ASP A 1 106 ? -16.101 -1.439 12.611 1.00 73.62 106 ASP A N 1
ATOM 737 C CA . ASP A 1 106 ? -14.749 -1.915 12.857 1.00 73.62 106 ASP A CA 1
ATOM 738 C C . ASP A 1 106 ? -14.480 -3.240 12.144 1.00 73.62 106 ASP A C 1
ATOM 740 O O . ASP A 1 106 ? -15.353 -4.101 11.983 1.00 73.62 106 ASP A O 1
ATOM 744 N N . TRP A 1 107 ? -13.222 -3.428 11.763 1.00 75.62 107 TRP A N 1
ATOM 745 C CA . TRP A 1 107 ? -12.746 -4.707 11.264 1.00 75.62 107 TRP A CA 1
ATOM 746 C C . TRP A 1 107 ? -12.700 -5.728 12.404 1.00 75.62 107 TRP A C 1
ATOM 748 O O . TRP A 1 107 ? -12.208 -5.447 13.497 1.00 75.62 107 TRP A O 1
ATOM 758 N N . ALA A 1 108 ? -13.177 -6.945 12.141 1.00 78.38 108 ALA A N 1
ATOM 759 C CA . ALA A 1 108 ? -13.026 -8.044 13.085 1.00 78.38 108 ALA A CA 1
ATOM 760 C C . ALA A 1 108 ? -11.543 -8.420 13.255 1.00 78.38 108 ALA A C 1
ATOM 762 O O . ALA A 1 108 ? -10.756 -8.362 12.305 1.00 78.38 108 ALA A O 1
ATOM 763 N N . VAL A 1 109 ? -11.166 -8.870 14.455 1.00 76.31 109 VAL A N 1
ATOM 764 C CA . VAL A 1 109 ? -9.817 -9.392 14.714 1.00 76.31 109 VAL A CA 1
ATOM 765 C C . VAL A 1 109 ? -9.522 -10.552 13.760 1.00 76.31 109 VAL A C 1
ATOM 767 O O . VAL A 1 109 ? -10.321 -11.477 13.626 1.00 76.31 109 VAL A O 1
ATOM 770 N N . GLY A 1 110 ? -8.361 -10.502 13.103 1.00 78.62 110 GLY A N 1
ATOM 771 C CA . GLY A 1 110 ? -7.948 -11.505 12.119 1.00 78.62 110 GLY A CA 1
ATOM 772 C C . GLY A 1 110 ? -8.474 -11.264 10.702 1.00 78.62 110 GLY A C 1
ATOM 773 O O . GLY A 1 110 ? -8.241 -12.103 9.833 1.00 78.62 110 GLY A O 1
ATOM 774 N N . ALA A 1 111 ? -9.148 -10.140 10.438 1.00 83.19 111 ALA A N 1
ATOM 775 C CA . ALA A 1 111 ? -9.456 -9.734 9.074 1.00 83.19 111 ALA A CA 1
ATOM 776 C C . ALA A 1 111 ? -8.173 -9.582 8.240 1.00 83.19 111 ALA A C 1
ATOM 778 O O . ALA A 1 111 ? -7.165 -9.047 8.703 1.00 83.19 111 ALA A O 1
ATOM 779 N N . VAL A 1 112 ? -8.225 -10.048 6.992 1.00 87.62 112 VAL A N 1
ATOM 780 C CA . VAL A 1 112 ? -7.096 -10.006 6.057 1.00 87.62 112 VAL A CA 1
ATOM 781 C C . VAL A 1 112 ? -7.500 -9.219 4.821 1.00 87.62 112 VAL A C 1
ATOM 783 O O . VAL A 1 112 ? -8.519 -9.510 4.196 1.00 87.62 112 VAL A O 1
ATOM 786 N N . ILE A 1 113 ? -6.665 -8.252 4.444 1.00 87.31 113 ILE A N 1
ATOM 787 C CA . ILE A 1 113 ? -6.764 -7.539 3.171 1.00 87.31 113 ILE A CA 1
ATOM 788 C C . ILE A 1 113 ? -5.729 -8.150 2.229 1.00 87.31 113 ILE A C 1
ATOM 790 O O . ILE A 1 113 ? -4.526 -8.031 2.457 1.00 87.31 113 ILE A O 1
ATOM 794 N N . ASN A 1 114 ? -6.192 -8.808 1.167 1.00 85.62 114 ASN A N 1
ATOM 795 C CA . ASN A 1 114 ? -5.305 -9.317 0.127 1.00 85.62 114 ASN A CA 1
ATOM 796 C C . ASN A 1 114 ? -5.073 -8.225 -0.915 1.00 85.62 114 ASN A C 1
ATOM 798 O O . ASN A 1 114 ? -5.970 -7.903 -1.693 1.00 85.62 114 ASN A O 1
ATOM 802 N N . VAL A 1 115 ? -3.860 -7.678 -0.949 1.00 81.94 115 VAL A N 1
ATOM 803 C CA . VAL A 1 115 ? -3.416 -6.825 -2.052 1.00 81.94 115 VAL A CA 1
ATOM 804 C C . VAL A 1 115 ? -2.775 -7.722 -3.103 1.00 81.94 115 VAL A C 1
ATOM 806 O O . VAL A 1 115 ? -1.716 -8.300 -2.870 1.00 81.94 115 VAL A O 1
ATOM 809 N N . THR A 1 116 ? -3.430 -7.856 -4.254 1.00 76.62 116 THR A N 1
ATOM 810 C CA . THR A 1 116 ? -2.887 -8.612 -5.389 1.00 76.62 116 THR A CA 1
ATOM 811 C C . THR A 1 116 ? -2.317 -7.635 -6.400 1.00 76.62 116 THR A C 1
ATOM 813 O O . THR A 1 116 ? -3.035 -6.767 -6.890 1.00 76.62 116 THR A O 1
ATOM 816 N N . VAL A 1 117 ? -1.036 -7.791 -6.721 1.00 73.88 117 VAL A N 1
ATOM 817 C CA . VAL A 1 117 ? -0.401 -7.097 -7.843 1.00 73.88 117 VAL A CA 1
ATOM 818 C C . VAL A 1 117 ? -0.286 -8.108 -8.977 1.00 73.88 117 VAL A C 1
ATOM 820 O O . VAL A 1 117 ? 0.497 -9.052 -8.886 1.00 73.88 117 VAL A O 1
ATOM 823 N N . SER A 1 118 ? -1.104 -7.956 -10.016 1.00 68.25 118 SER A N 1
ATOM 824 C CA . SER A 1 118 ? -1.035 -8.778 -11.225 1.00 68.25 118 SER A CA 1
ATOM 825 C C . SER A 1 118 ? -0.311 -8.006 -12.323 1.00 68.25 118 SER A C 1
ATOM 827 O O . SER A 1 118 ? -0.835 -7.008 -12.811 1.00 68.25 118 SER A O 1
ATOM 829 N N . GLY A 1 119 ? 0.873 -8.472 -12.712 1.00 74.12 119 GLY A N 1
ATOM 830 C CA . GLY A 1 119 ? 1.454 -8.148 -14.014 1.00 74.12 119 GLY A CA 1
ATOM 831 C C . GLY A 1 119 ? 1.093 -9.243 -15.014 1.00 74.12 119 GLY A C 1
ATOM 832 O O . GLY A 1 119 ? 0.905 -10.395 -14.617 1.00 74.12 119 GLY A O 1
ATOM 833 N N . THR A 1 120 ? 1.007 -8.911 -16.299 1.00 81.62 120 THR A N 1
ATOM 834 C CA . THR A 1 120 ? 0.788 -9.914 -17.354 1.00 81.62 120 THR A CA 1
ATOM 835 C C . THR A 1 120 ? 2.042 -10.757 -17.615 1.00 81.62 120 THR A C 1
ATOM 837 O O . THR A 1 120 ? 1.954 -11.859 -18.147 1.00 81.62 120 THR A O 1
ATOM 840 N N . GLY A 1 121 ? 3.216 -10.280 -17.176 1.00 84.44 121 GLY A N 1
ATOM 841 C CA . GLY A 1 121 ? 4.513 -10.889 -17.483 1.00 84.44 121 GLY A CA 1
ATOM 842 C C . GLY A 1 121 ? 5.003 -10.570 -18.897 1.00 84.44 121 GLY A C 1
ATOM 843 O O . GLY A 1 121 ? 6.035 -11.093 -19.317 1.00 84.44 121 GLY A O 1
ATOM 844 N N . GLU A 1 122 ? 4.272 -9.722 -19.617 1.00 90.81 122 GLU A N 1
ATOM 845 C CA . GLU A 1 122 ? 4.621 -9.243 -20.948 1.00 90.81 122 GLU A CA 1
ATOM 846 C C . GLU A 1 122 ? 5.556 -8.034 -20.866 1.00 90.81 122 GLU A C 1
ATOM 848 O O . GLU A 1 122 ? 5.652 -7.350 -19.844 1.00 90.81 122 GLU A O 1
ATOM 853 N N . PHE A 1 123 ? 6.253 -7.777 -21.968 1.00 92.75 123 PHE A N 1
ATOM 854 C CA . PHE A 1 123 ? 7.077 -6.588 -22.139 1.00 92.75 123 PHE A CA 1
ATOM 855 C C . PHE A 1 123 ? 6.331 -5.587 -23.017 1.00 92.75 123 PHE A C 1
ATOM 857 O O . PHE A 1 123 ? 5.757 -5.965 -24.035 1.00 92.75 123 PHE A O 1
ATOM 864 N N . SER A 1 124 ? 6.400 -4.312 -22.652 1.00 93.44 124 SER A N 1
ATOM 865 C CA . SER A 1 124 ? 5.919 -3.194 -23.463 1.00 93.44 124 SER A CA 1
ATOM 866 C C . SER A 1 124 ? 7.062 -2.227 -23.766 1.00 93.44 124 SER A C 1
ATOM 868 O O . SER A 1 124 ? 8.152 -2.327 -23.196 1.00 93.44 124 SER A O 1
ATOM 870 N N . GLU A 1 125 ? 6.803 -1.256 -24.641 1.00 95.19 125 GLU A N 1
ATOM 871 C CA . GLU A 1 125 ? 7.700 -0.114 -24.811 1.00 95.19 125 GLU A CA 1
ATOM 872 C C . GLU A 1 125 ? 7.892 0.632 -23.474 1.00 95.19 125 GLU A C 1
ATOM 874 O O . GLU A 1 125 ? 6.968 0.717 -22.658 1.00 95.19 125 GLU A O 1
ATOM 879 N N . LEU A 1 126 ? 9.108 1.141 -23.239 1.00 96.62 126 LEU A N 1
ATOM 880 C CA . LEU A 1 126 ? 9.468 1.897 -22.037 1.00 96.62 126 LEU A CA 1
ATOM 881 C C . LEU A 1 126 ? 8.623 3.178 -21.947 1.00 96.62 126 LEU A C 1
ATOM 883 O O . LEU A 1 126 ? 8.740 4.060 -22.793 1.00 96.62 126 LEU A O 1
ATOM 887 N N . ALA A 1 127 ? 7.855 3.333 -20.871 1.00 95.69 127 ALA A N 1
ATOM 888 C CA . ALA A 1 127 ? 7.055 4.526 -20.607 1.00 95.69 127 ALA A CA 1
ATOM 889 C C . ALA A 1 127 ? 7.431 5.126 -19.239 1.00 95.69 127 ALA A C 1
ATOM 891 O O . ALA A 1 127 ? 6.826 4.793 -18.221 1.00 95.69 127 ALA A O 1
ATOM 892 N N . PRO A 1 128 ? 8.410 6.052 -19.165 1.00 95.06 128 PRO A N 1
ATOM 893 C CA . PRO A 1 128 ? 8.961 6.527 -17.888 1.00 95.06 128 PRO A CA 1
ATOM 894 C C . PRO A 1 128 ? 7.968 7.214 -16.933 1.00 95.06 128 PRO A C 1
ATOM 896 O O . PRO A 1 128 ? 8.294 7.416 -15.767 1.00 95.06 128 PRO A O 1
ATOM 899 N N . ALA A 1 129 ? 6.797 7.628 -17.424 1.00 91.25 129 ALA A N 1
ATOM 900 C CA . ALA A 1 129 ? 5.745 8.265 -16.628 1.00 91.25 129 ALA A CA 1
ATOM 901 C C . ALA A 1 129 ? 4.651 7.288 -16.153 1.00 91.25 129 ALA A C 1
ATOM 903 O O . ALA A 1 129 ? 3.717 7.714 -15.474 1.00 91.25 129 ALA A O 1
ATOM 904 N N . ALA A 1 130 ? 4.729 6.012 -16.537 1.00 91.31 130 ALA A N 1
ATOM 905 C CA . ALA A 1 130 ? 3.760 4.995 -16.159 1.00 91.31 130 ALA A CA 1
ATOM 906 C C . ALA A 1 130 ? 3.963 4.494 -14.716 1.00 91.31 130 ALA A C 1
ATOM 908 O O . ALA A 1 130 ? 4.958 4.794 -14.052 1.00 91.31 130 ALA A O 1
ATOM 909 N N . PHE A 1 131 ? 2.989 3.715 -14.237 1.00 85.00 131 PHE A N 1
ATOM 910 C CA . PHE A 1 131 ? 2.984 3.097 -12.903 1.00 85.00 131 PHE A CA 1
ATOM 911 C C . PHE A 1 131 ? 2.661 1.593 -12.954 1.00 85.00 131 PHE A C 1
ATOM 913 O O . PHE A 1 131 ? 2.365 0.986 -11.927 1.00 85.00 131 PHE A O 1
ATOM 920 N N . ASP A 1 132 ? 2.686 0.996 -14.145 1.00 84.94 132 ASP A N 1
ATOM 921 C CA . ASP A 1 132 ? 2.288 -0.390 -14.428 1.00 84.94 132 ASP A CA 1
ATOM 922 C C . ASP A 1 132 ? 3.481 -1.351 -14.586 1.00 84.94 132 ASP A C 1
ATOM 924 O O . ASP A 1 132 ? 3.298 -2.541 -14.826 1.00 84.94 132 ASP A O 1
ATOM 928 N N . GLY A 1 133 ? 4.705 -0.848 -14.414 1.00 88.94 133 GLY A N 1
ATOM 929 C CA . GLY A 1 133 ? 5.949 -1.591 -14.609 1.00 88.94 133 GLY A CA 1
ATOM 930 C C . GLY A 1 133 ? 6.708 -1.157 -15.861 1.00 88.94 133 GLY A C 1
ATOM 931 O O . GLY A 1 133 ? 7.936 -1.249 -15.870 1.00 88.94 133 GLY A O 1
ATOM 932 N N . SER A 1 134 ? 6.026 -0.593 -16.865 1.00 93.31 134 SER A N 1
ATOM 933 C CA . SER A 1 134 ? 6.650 -0.128 -18.113 1.00 93.31 134 SER A CA 1
ATOM 934 C C . SER A 1 134 ? 7.584 1.072 -17.925 1.00 93.31 134 SER A C 1
ATOM 936 O O . SER A 1 134 ? 8.377 1.377 -18.811 1.00 93.31 134 SER A O 1
ATOM 938 N N . GLN A 1 135 ? 7.570 1.725 -16.759 1.00 95.31 135 GLN A N 1
ATOM 939 C CA . GLN A 1 135 ? 8.544 2.756 -16.391 1.00 95.31 135 GLN A CA 1
ATOM 940 C C . GLN A 1 135 ? 9.958 2.217 -16.101 1.00 95.31 135 GLN A C 1
ATOM 942 O O . GLN A 1 135 ? 10.889 3.003 -15.914 1.00 95.31 135 GLN A O 1
ATOM 947 N N . ILE A 1 136 ? 10.126 0.893 -16.020 1.00 94.62 136 ILE A N 1
ATOM 948 C CA . ILE A 1 136 ? 11.398 0.232 -15.722 1.00 94.62 136 ILE A CA 1
ATOM 949 C C . ILE A 1 136 ? 11.954 -0.411 -16.995 1.00 94.62 136 ILE A C 1
ATOM 951 O O . ILE A 1 136 ? 11.350 -1.322 -17.557 1.00 94.62 136 ILE A O 1
ATOM 955 N N . ALA A 1 137 ? 13.141 0.013 -17.430 1.00 96.88 137 ALA A N 1
ATOM 956 C CA . ALA A 1 137 ? 13.828 -0.608 -18.556 1.00 96.88 137 ALA A CA 1
ATOM 957 C C . ALA A 1 137 ? 14.285 -2.031 -18.188 1.00 96.88 137 ALA A C 1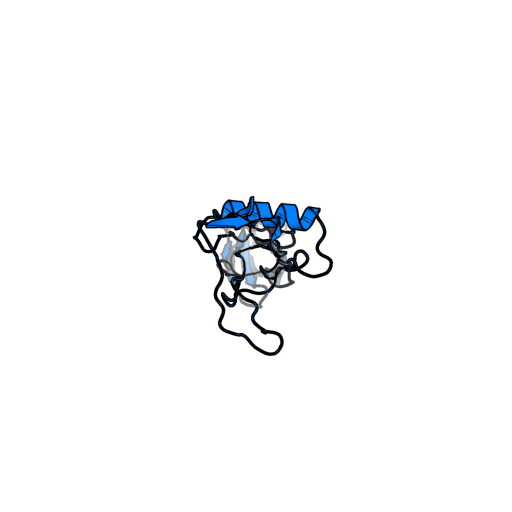
ATOM 959 O O . ALA A 1 137 ? 15.227 -2.218 -17.418 1.00 96.88 137 ALA A O 1
ATOM 960 N N . ALA A 1 138 ? 13.598 -3.034 -18.742 1.00 95.62 138 ALA A N 1
ATOM 961 C CA . ALA A 1 138 ? 13.790 -4.449 -18.410 1.00 95.62 138 ALA A CA 1
ATOM 962 C C . ALA A 1 138 ? 14.544 -5.255 -19.489 1.00 95.62 138 ALA A C 1
ATOM 964 O O . ALA A 1 138 ? 14.844 -6.433 -19.296 1.00 95.62 138 ALA A O 1
ATOM 965 N N . GLY A 1 139 ? 14.858 -4.636 -20.627 1.00 95.88 139 GLY A N 1
ATOM 966 C CA . GLY A 1 139 ? 15.574 -5.257 -21.736 1.00 95.88 139 GLY A CA 1
ATOM 967 C C . GLY A 1 139 ? 15.616 -4.349 -22.959 1.00 95.88 139 GLY A C 1
ATOM 968 O O . GLY A 1 139 ? 15.070 -3.247 -22.942 1.00 95.88 139 GLY A O 1
ATOM 969 N N . VAL A 1 140 ? 16.261 -4.823 -24.023 1.00 96.25 140 VAL A N 1
ATOM 970 C CA . VAL A 1 140 ? 16.291 -4.146 -25.326 1.00 96.25 140 VAL A CA 1
ATOM 971 C C . VAL A 1 140 ? 15.754 -5.090 -26.390 1.00 96.25 140 VAL A C 1
ATOM 973 O O . VAL A 1 140 ? 16.207 -6.230 -26.507 1.00 96.25 140 VAL A O 1
ATOM 976 N N . LEU A 1 141 ? 14.764 -4.620 -27.145 1.00 96.25 141 LEU A N 1
ATOM 977 C CA . LEU A 1 141 ? 14.159 -5.363 -28.243 1.00 96.25 141 LEU A CA 1
ATOM 978 C C . LEU A 1 141 ? 15.204 -5.608 -29.345 1.00 96.25 141 LEU A C 1
ATOM 980 O O . LEU A 1 141 ? 15.916 -4.686 -29.731 1.00 96.25 141 LEU A O 1
ATOM 984 N N . TYR A 1 142 ? 15.325 -6.852 -29.816 1.00 93.69 142 TYR A N 1
ATOM 985 C CA . TYR A 1 142 ? 16.334 -7.228 -30.813 1.00 93.69 142 TYR A CA 1
ATOM 986 C C . TYR A 1 142 ? 15.955 -6.773 -32.225 1.00 93.69 142 TYR A C 1
ATOM 988 O O . TYR A 1 142 ? 16.807 -6.284 -32.959 1.00 93.69 142 TYR A O 1
ATOM 996 N N . ASP A 1 143 ? 14.685 -6.944 -32.593 1.00 92.50 143 ASP A N 1
ATOM 997 C CA . ASP A 1 143 ? 14.144 -6.527 -33.885 1.00 92.50 143 ASP A CA 1
ATOM 998 C C . ASP A 1 143 ? 12.737 -5.958 -33.698 1.00 92.50 143 ASP A C 1
ATOM 1000 O O . ASP A 1 143 ? 12.005 -6.379 -32.797 1.00 92.50 143 ASP A O 1
ATOM 1004 N N . ALA A 1 144 ? 12.376 -4.985 -34.531 1.00 90.00 144 ALA A N 1
ATOM 1005 C CA . ALA A 1 144 ? 11.109 -4.285 -34.420 1.00 90.00 144 ALA A CA 1
ATOM 1006 C C . ALA A 1 144 ? 9.937 -5.256 -34.616 1.00 90.00 144 ALA A C 1
ATOM 1008 O O . ALA A 1 144 ? 9.880 -6.015 -35.584 1.00 90.00 144 ALA A O 1
ATOM 1009 N N . VAL A 1 145 ? 8.972 -5.193 -33.703 1.00 93.56 145 VAL A N 1
ATOM 1010 C CA . VAL A 1 145 ? 7.714 -5.931 -33.783 1.00 93.56 145 VAL A CA 1
ATOM 1011 C C . VAL A 1 145 ? 6.566 -4.935 -33.678 1.00 93.56 145 VAL A C 1
ATOM 1013 O O . VAL A 1 145 ? 6.602 -4.027 -32.849 1.00 93.56 145 VAL A O 1
ATOM 1016 N N . ASP A 1 146 ? 5.553 -5.083 -34.527 1.00 92.56 146 ASP A N 1
ATOM 1017 C CA . ASP A 1 146 ? 4.327 -4.297 -34.410 1.00 92.56 146 ASP A CA 1
ATOM 1018 C C . ASP A 1 146 ? 3.368 -4.997 -33.440 1.00 92.56 146 ASP A C 1
ATOM 1020 O O .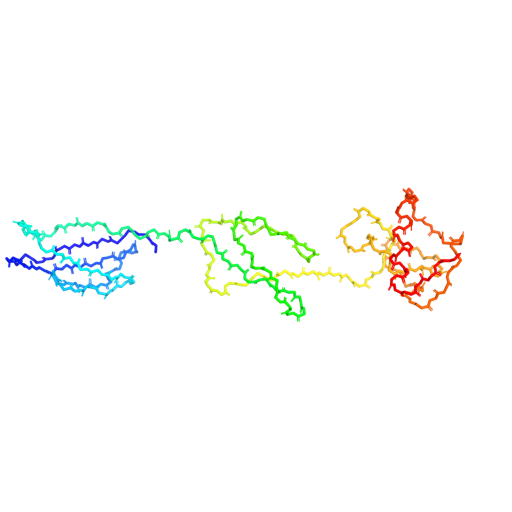 ASP A 1 146 ? 2.775 -6.024 -33.772 1.00 92.56 146 ASP A O 1
ATOM 1024 N N . ALA A 1 147 ? 3.243 -4.434 -32.238 1.00 92.31 147 ALA A N 1
ATOM 1025 C CA . ALA A 1 147 ? 2.293 -4.855 -31.210 1.00 92.31 147 ALA A CA 1
ATOM 1026 C C . ALA A 1 147 ? 1.173 -3.814 -30.994 1.00 92.31 147 ALA A C 1
ATOM 1028 O O . ALA A 1 147 ? 0.570 -3.747 -29.927 1.00 92.31 147 ALA A O 1
ATOM 1029 N N . SER A 1 148 ? 0.891 -2.962 -31.990 1.00 90.81 148 SER A N 1
ATOM 1030 C CA . SER A 1 148 ? -0.075 -1.857 -31.850 1.00 90.81 148 SER A CA 1
ATOM 1031 C C . SER A 1 148 ? -1.538 -2.302 -31.721 1.00 90.81 148 SER A C 1
ATOM 1033 O O . SER A 1 148 ? -2.364 -1.548 -31.205 1.00 90.81 148 SER A O 1
ATOM 1035 N N . LEU A 1 149 ? -1.877 -3.509 -32.192 1.00 91.19 149 LEU A N 1
ATOM 1036 C CA . LEU A 1 149 ? -3.248 -4.041 -32.202 1.00 91.19 149 LEU A CA 1
ATOM 1037 C C . LEU A 1 149 ? -3.458 -5.253 -31.283 1.00 91.19 149 LEU A C 1
ATOM 1039 O O . LEU A 1 149 ? -4.599 -5.531 -30.913 1.00 91.19 149 LEU A O 1
ATOM 1043 N N . ALA A 1 150 ? -2.393 -5.988 -30.960 1.00 93.06 150 ALA A N 1
ATOM 1044 C CA . ALA A 1 150 ? -2.392 -7.158 -30.083 1.00 93.06 150 ALA A CA 1
ATOM 1045 C C . ALA A 1 150 ? -0.948 -7.552 -29.733 1.00 93.06 150 ALA A C 1
ATOM 1047 O O . ALA A 1 150 ? -0.012 -7.147 -30.426 1.00 93.06 150 ALA A O 1
ATOM 1048 N N . ASP A 1 151 ? -0.788 -8.401 -28.717 1.00 94.31 151 ASP A N 1
ATOM 1049 C CA . ASP A 1 151 ? 0.512 -8.951 -28.338 1.00 94.31 151 ASP A CA 1
ATOM 1050 C C . ASP A 1 151 ? 1.144 -9.731 -29.492 1.00 94.31 151 ASP A C 1
ATOM 1052 O O . ASP A 1 151 ? 0.493 -10.530 -30.176 1.00 94.31 151 ASP A O 1
ATOM 1056 N N . ALA A 1 152 ? 2.443 -9.520 -29.685 1.00 95.38 152 ALA A N 1
ATOM 1057 C CA . ALA A 1 152 ? 3.211 -10.157 -30.739 1.00 95.38 152 ALA A CA 1
ATOM 1058 C C . ALA A 1 152 ? 4.474 -10.812 -30.159 1.00 95.38 152 ALA A C 1
ATOM 1060 O O . ALA A 1 152 ? 5.144 -10.226 -29.305 1.00 95.38 152 ALA A O 1
ATOM 1061 N N . PRO A 1 153 ? 4.832 -12.031 -30.604 1.00 95.00 153 PRO A N 1
ATOM 1062 C CA . PRO A 1 153 ? 6.054 -12.679 -30.156 1.00 95.00 153 PRO A CA 1
ATOM 1063 C C . PRO A 1 153 ? 7.273 -11.895 -30.646 1.00 95.00 153 PRO A C 1
ATOM 1065 O O . PRO A 1 153 ? 7.357 -11.527 -31.817 1.00 95.00 153 PRO A O 1
ATOM 1068 N N . ALA A 1 154 ? 8.242 -11.696 -29.759 1.00 94.25 154 ALA A N 1
ATOM 1069 C CA . ALA A 1 154 ? 9.451 -10.948 -30.060 1.00 94.25 154 ALA A CA 1
ATOM 1070 C C . ALA A 1 154 ? 10.677 -11.545 -29.369 1.00 94.25 154 ALA A C 1
ATOM 1072 O O . ALA A 1 154 ? 10.569 -12.340 -28.433 1.00 94.25 154 ALA A O 1
ATOM 1073 N N . VAL A 1 155 ? 11.856 -11.139 -29.831 1.00 95.75 155 VAL A N 1
ATOM 1074 C CA . VAL A 1 155 ? 13.131 -11.478 -29.197 1.00 95.75 155 VAL A CA 1
ATOM 1075 C C . VAL A 1 155 ? 13.683 -10.217 -28.555 1.00 95.75 155 VAL A C 1
ATOM 1077 O O . VAL A 1 155 ? 13.789 -9.182 -29.206 1.00 95.75 155 VAL A O 1
ATOM 1080 N N . ALA A 1 156 ? 14.054 -10.306 -27.284 1.00 95.00 156 ALA A N 1
ATOM 1081 C CA . ALA A 1 156 ? 14.687 -9.217 -26.559 1.00 95.00 156 ALA A CA 1
ATOM 1082 C C . ALA A 1 156 ? 15.942 -9.712 -25.842 1.00 95.00 156 ALA A C 1
ATOM 1084 O O . ALA A 1 156 ? 16.024 -10.853 -25.376 1.00 95.00 156 ALA A O 1
ATOM 1085 N N . VAL A 1 157 ? 16.920 -8.824 -25.728 1.00 95.88 157 VAL A N 1
ATOM 1086 C CA . VAL A 1 157 ? 18.089 -9.006 -24.880 1.00 95.88 157 VAL A CA 1
ATOM 1087 C C . VAL A 1 157 ? 17.702 -8.553 -23.474 1.00 95.88 157 VAL A C 1
ATOM 1089 O O . VAL A 1 157 ? 17.477 -7.369 -23.242 1.00 95.88 157 VAL A O 1
ATOM 1092 N N . VAL A 1 158 ? 17.590 -9.502 -22.542 1.00 95.00 158 VAL A N 1
ATOM 1093 C CA . VAL A 1 158 ? 17.033 -9.262 -21.190 1.00 95.00 158 VAL A CA 1
ATOM 1094 C C . VAL A 1 158 ? 18.036 -9.469 -20.051 1.00 95.00 158 VAL A C 1
ATOM 1096 O O . VAL A 1 158 ? 17.699 -9.270 -18.890 1.00 95.00 158 VAL A O 1
ATOM 1099 N N . ARG A 1 159 ? 19.266 -9.909 -20.353 1.00 92.69 159 ARG A N 1
ATOM 1100 C CA . ARG A 1 159 ? 20.356 -10.079 -19.372 1.00 92.69 159 ARG A CA 1
ATOM 1101 C C . ARG A 1 159 ? 21.710 -10.322 -20.041 1.00 92.69 159 ARG A C 1
ATOM 1103 O O . ARG A 1 159 ? 21.754 -10.892 -21.128 1.00 92.69 159 ARG A O 1
ATOM 1110 N N . ASN A 1 160 ? 22.790 -9.991 -19.330 1.00 95.06 160 ASN A N 1
ATOM 1111 C CA . ASN A 1 160 ? 24.177 -10.392 -19.623 1.00 95.06 160 ASN A CA 1
ATOM 1112 C C . ASN A 1 160 ? 24.653 -10.093 -21.059 1.00 95.06 160 ASN A C 1
ATOM 1114 O O . ASN A 1 160 ? 25.080 -10.999 -21.775 1.00 95.06 160 ASN A O 1
ATOM 1118 N N . ALA A 1 161 ? 24.623 -8.824 -21.458 1.00 96.00 161 ALA A N 1
ATOM 1119 C CA . ALA A 1 161 ? 25.120 -8.377 -22.757 1.00 96.00 161 ALA A CA 1
ATOM 1120 C C . ALA A 1 161 ? 25.778 -6.998 -22.659 1.00 96.00 161 ALA A C 1
ATOM 1122 O O . ALA A 1 161 ? 25.460 -6.209 -21.769 1.00 96.00 161 ALA A O 1
ATOM 1123 N N . GLU A 1 162 ? 26.670 -6.703 -23.603 1.00 96.44 162 GLU A N 1
ATOM 1124 C CA . GLU A 1 162 ? 27.093 -5.332 -23.879 1.00 96.44 162 GLU A CA 1
ATOM 1125 C C . GLU A 1 162 ? 26.328 -4.822 -25.103 1.00 96.44 162 GLU A C 1
ATOM 1127 O O . GLU A 1 162 ? 26.183 -5.539 -26.095 1.00 96.44 162 GLU A O 1
ATOM 1132 N N . LEU A 1 163 ? 25.804 -3.605 -25.010 1.00 95.25 163 LEU A N 1
ATOM 1133 C CA . LEU A 1 163 ? 24.997 -2.962 -26.042 1.00 95.25 163 LEU A CA 1
ATOM 1134 C C . LEU A 1 163 ? 25.738 -1.727 -26.553 1.00 95.25 163 LEU A C 1
ATOM 1136 O O . LEU A 1 163 ? 26.383 -1.026 -25.776 1.00 95.25 163 LEU A O 1
ATOM 1140 N N . ASN A 1 164 ? 25.620 -1.429 -27.842 1.00 94.94 164 ASN A N 1
ATOM 1141 C CA . ASN A 1 164 ? 26.098 -0.162 -28.381 1.00 94.94 164 ASN A CA 1
ATOM 1142 C C . ASN A 1 164 ? 25.085 0.936 -28.030 1.00 94.94 164 ASN A C 1
ATOM 1144 O O . ASN A 1 164 ? 23.973 0.939 -28.559 1.00 94.94 164 ASN A O 1
ATOM 1148 N N . ALA A 1 165 ? 25.450 1.866 -27.146 1.00 93.31 165 ALA A N 1
ATOM 1149 C CA . ALA A 1 165 ? 24.537 2.899 -26.659 1.00 93.31 165 ALA A CA 1
ATOM 1150 C C . ALA A 1 165 ? 23.995 3.791 -27.789 1.00 93.31 165 ALA A C 1
ATOM 1152 O O . ALA A 1 165 ? 22.881 4.304 -27.686 1.00 93.31 165 ALA A O 1
ATOM 1153 N N . ALA A 1 166 ? 24.764 3.954 -28.871 1.00 93.25 166 ALA A N 1
ATOM 1154 C CA . ALA A 1 166 ? 24.382 4.765 -30.023 1.00 93.25 166 ALA A CA 1
ATOM 1155 C C . ALA A 1 166 ? 23.327 4.102 -30.928 1.00 93.25 166 ALA A C 1
ATOM 1157 O O . ALA A 1 166 ? 22.690 4.798 -31.714 1.00 93.25 166 ALA A O 1
ATOM 1158 N N . GLU A 1 167 ? 23.140 2.783 -30.829 1.00 93.38 167 GLU A N 1
ATOM 1159 C CA . GLU A 1 167 ? 22.178 2.023 -31.645 1.00 93.38 167 GLU A CA 1
ATOM 1160 C C . GLU A 1 167 ? 20.864 1.738 -30.908 1.00 93.38 167 GLU A C 1
ATOM 1162 O O . GLU A 1 167 ? 19.905 1.250 -31.508 1.00 93.38 167 GLU A O 1
ATOM 1167 N N . ILE A 1 168 ? 20.784 2.070 -29.616 1.00 94.31 168 ILE A N 1
ATOM 1168 C CA . ILE A 1 168 ? 19.549 1.935 -28.846 1.00 94.31 168 ILE A CA 1
ATOM 1169 C C . ILE A 1 168 ? 18.535 2.957 -29.363 1.00 94.31 168 ILE A C 1
ATOM 1171 O O . ILE A 1 168 ? 18.716 4.170 -29.228 1.00 94.31 168 ILE A O 1
ATOM 1175 N N . SER A 1 169 ? 17.449 2.444 -29.935 1.00 94.38 169 SER A N 1
ATOM 1176 C CA . SER A 1 169 ? 16.274 3.241 -30.274 1.00 94.38 169 SER A CA 1
ATOM 1177 C C . SER A 1 169 ? 15.474 3.538 -29.012 1.00 94.38 169 SER A C 1
ATOM 1179 O O . SER A 1 169 ? 15.327 2.680 -28.141 1.00 94.38 169 SER A O 1
ATOM 1181 N N . TRP A 1 170 ? 14.976 4.764 -28.910 1.00 95.50 170 TRP A N 1
ATOM 1182 C CA . TRP A 1 170 ? 14.294 5.261 -27.725 1.00 95.50 170 TRP A CA 1
ATOM 1183 C C . TRP A 1 170 ? 12.849 5.658 -28.047 1.00 95.50 170 TRP A C 1
ATOM 1185 O O . TRP A 1 170 ? 12.617 6.141 -29.156 1.00 95.50 170 TRP A O 1
ATOM 1195 N N . PRO A 1 171 ? 11.917 5.536 -27.082 1.00 94.62 171 PRO A N 1
ATOM 1196 C CA . PRO A 1 171 ? 10.549 6.016 -27.243 1.00 94.62 171 PRO A CA 1
ATOM 1197 C C . PRO A 1 171 ? 10.499 7.513 -27.550 1.00 94.62 171 PRO A C 1
ATOM 1199 O O . PRO A 1 171 ? 11.353 8.292 -27.100 1.00 94.62 171 PRO A O 1
ATOM 1202 N N . ASP A 1 172 ? 9.454 7.926 -28.261 1.00 93.38 172 ASP A N 1
ATOM 1203 C CA . ASP A 1 172 ? 9.221 9.332 -28.568 1.00 93.38 172 ASP A CA 1
ATOM 1204 C C . ASP A 1 172 ? 9.151 10.188 -27.291 1.00 93.38 172 ASP A C 1
ATOM 1206 O O . ASP A 1 172 ? 8.653 9.777 -26.242 1.00 93.38 172 ASP A O 1
ATOM 1210 N N . ALA A 1 173 ? 9.665 11.417 -27.385 1.00 93.44 173 ALA A N 1
ATOM 1211 C CA . ALA A 1 173 ? 9.694 12.405 -26.303 1.00 93.44 173 ALA A CA 1
ATOM 1212 C C . ALA A 1 173 ? 10.457 12.001 -25.018 1.00 93.44 173 ALA A C 1
ATOM 1214 O O . ALA A 1 173 ? 10.387 12.735 -24.026 1.00 93.44 173 ALA A O 1
ATOM 1215 N N . ILE A 1 174 ? 11.236 10.909 -25.014 1.00 96.44 174 ILE A N 1
ATOM 1216 C CA . ILE A 1 174 ? 12.089 10.590 -23.864 1.00 96.44 174 ILE A CA 1
ATOM 1217 C C . ILE A 1 174 ? 13.180 11.660 -23.669 1.00 96.44 174 ILE A C 1
ATOM 1219 O O . ILE A 1 174 ? 13.869 12.083 -24.603 1.00 96.44 174 ILE A O 1
ATOM 1223 N N . THR A 1 175 ? 13.369 12.097 -22.428 1.00 97.62 175 THR A N 1
ATOM 1224 C CA . THR A 1 175 ? 14.405 13.073 -22.057 1.00 97.62 175 THR A CA 1
ATOM 1225 C C . THR A 1 175 ? 15.750 12.396 -21.802 1.00 97.62 175 THR A C 1
ATOM 1227 O O . THR A 1 175 ? 15.808 11.224 -21.431 1.00 97.62 175 THR A O 1
ATOM 1230 N N . ASP A 1 176 ? 16.855 13.136 -21.906 1.00 96.69 176 ASP A N 1
ATOM 1231 C CA . ASP A 1 176 ? 18.188 12.578 -21.625 1.00 96.69 176 ASP A CA 1
ATOM 1232 C C . ASP A 1 176 ? 18.341 12.100 -20.172 1.00 96.69 176 ASP A C 1
ATOM 1234 O O . ASP A 1 176 ? 19.006 11.097 -19.914 1.00 96.69 176 ASP A O 1
ATOM 1238 N N . GLY A 1 177 ? 17.661 12.755 -19.224 1.00 97.69 177 GLY A N 1
ATOM 1239 C CA . GLY A 1 177 ? 17.598 12.293 -17.836 1.00 97.69 177 GLY A CA 1
ATOM 1240 C C . GLY A 1 177 ? 16.908 10.931 -17.704 1.00 97.69 177 GLY A C 1
ATOM 1241 O O . GLY A 1 177 ? 17.405 10.056 -17.000 1.00 97.69 177 GLY A O 1
ATOM 1242 N N . GLN A 1 178 ? 15.804 10.713 -18.425 1.00 97.94 178 GLN A N 1
ATOM 1243 C CA . GLN A 1 178 ? 15.112 9.419 -18.448 1.00 97.94 178 GLN A CA 1
ATOM 1244 C C . GLN A 1 178 ? 15.938 8.337 -19.154 1.00 97.94 178 GLN A C 1
ATOM 1246 O O . GLN A 1 178 ? 15.985 7.213 -18.663 1.00 97.94 178 GLN A O 1
ATOM 1251 N N . LYS A 1 179 ? 16.652 8.669 -20.240 1.00 97.19 179 LYS A N 1
ATOM 1252 C CA . LYS A 1 179 ? 17.601 7.737 -20.877 1.00 97.19 179 LYS A CA 1
ATOM 1253 C C . LYS A 1 179 ? 18.688 7.302 -19.896 1.00 97.19 179 LYS A C 1
ATOM 1255 O O . LYS A 1 179 ? 18.966 6.114 -19.783 1.00 97.19 179 LYS A O 1
ATOM 1260 N N . ALA A 1 180 ? 19.273 8.239 -19.146 1.00 97.38 180 ALA A N 1
ATOM 1261 C CA . ALA A 1 180 ? 20.290 7.922 -18.143 1.00 97.38 180 ALA A CA 1
ATOM 1262 C C . ALA A 1 180 ? 19.753 6.985 -17.044 1.00 97.38 180 ALA A C 1
ATOM 1264 O O . ALA A 1 180 ? 20.437 6.036 -16.660 1.00 97.38 180 ALA A O 1
ATOM 1265 N N . VAL A 1 181 ? 18.517 7.204 -16.580 1.00 97.69 181 VAL A N 1
ATOM 1266 C CA . VAL A 1 181 ? 17.840 6.305 -15.629 1.00 97.69 181 VAL A CA 1
ATOM 1267 C C . VAL A 1 181 ? 17.616 4.918 -16.237 1.00 97.69 181 VAL A C 1
ATOM 1269 O O . VAL A 1 181 ? 17.947 3.920 -15.599 1.00 97.69 181 VAL A O 1
ATOM 1272 N N . ALA A 1 182 ? 17.118 4.842 -17.471 1.00 97.69 182 ALA A N 1
ATOM 1273 C CA . ALA A 1 182 ? 16.897 3.578 -18.169 1.00 97.69 182 ALA A CA 1
ATOM 1274 C C . ALA A 1 182 ? 18.203 2.787 -18.353 1.00 97.69 182 ALA A C 1
ATOM 1276 O O . ALA A 1 182 ? 18.254 1.595 -18.063 1.00 97.69 182 ALA A O 1
ATOM 1277 N N . LEU A 1 183 ? 19.295 3.449 -18.746 1.00 97.25 183 LEU A N 1
ATOM 1278 C CA . LEU A 1 183 ? 20.614 2.819 -18.852 1.00 97.25 183 LEU A CA 1
ATOM 1279 C C . LEU A 1 183 ? 21.124 2.298 -17.499 1.00 97.25 183 LEU A C 1
ATOM 1281 O O . LEU A 1 183 ? 21.714 1.219 -17.441 1.00 97.25 183 LEU A O 1
ATOM 1285 N N . ALA A 1 184 ? 20.870 3.017 -16.402 1.00 97.50 184 ALA A N 1
ATOM 1286 C CA . ALA A 1 184 ? 21.212 2.544 -15.062 1.00 97.50 184 ALA A CA 1
ATOM 1287 C C . ALA A 1 184 ? 20.393 1.302 -14.656 1.00 97.50 184 ALA A C 1
ATOM 1289 O O . ALA A 1 184 ? 20.946 0.367 -14.075 1.00 97.50 184 ALA A O 1
ATOM 1290 N N . GLN A 1 185 ? 19.102 1.257 -15.002 1.00 97.44 185 GLN A N 1
ATOM 1291 C CA . GLN A 1 185 ? 18.234 0.093 -14.776 1.00 97.44 185 GLN A CA 1
ATOM 1292 C C . GLN A 1 185 ? 18.700 -1.128 -15.584 1.00 97.44 185 GLN A C 1
ATOM 1294 O O . GLN A 1 185 ? 18.854 -2.211 -15.020 1.00 97.44 185 GLN A O 1
ATOM 1299 N N . LEU A 1 186 ? 19.024 -0.946 -16.869 1.00 97.12 186 LEU A N 1
ATOM 1300 C CA . LEU A 1 186 ? 19.608 -1.994 -17.715 1.00 97.12 186 LEU A CA 1
ATOM 1301 C C . LEU A 1 186 ? 20.947 -2.493 -17.144 1.00 97.12 186 LEU A C 1
ATOM 1303 O O . LEU A 1 186 ? 21.188 -3.700 -17.056 1.00 97.12 186 LEU A O 1
ATOM 1307 N N . SER A 1 187 ? 21.796 -1.583 -16.657 1.00 97.12 187 SER A N 1
ATOM 1308 C CA . SER A 1 187 ? 23.060 -1.962 -16.025 1.00 97.12 187 SER A CA 1
ATOM 1309 C C . SER A 1 187 ? 22.857 -2.813 -14.770 1.00 97.12 187 SER A C 1
ATOM 1311 O O . SER A 1 187 ? 23.661 -3.712 -14.521 1.00 97.12 187 SER A O 1
ATOM 1313 N N . ALA A 1 188 ? 21.796 -2.573 -13.992 1.00 96.38 188 ALA A N 1
ATOM 1314 C CA . ALA A 1 188 ? 21.483 -3.361 -12.799 1.00 96.38 188 ALA A CA 1
ATOM 1315 C C . ALA A 1 188 ? 21.132 -4.827 -13.124 1.00 96.38 188 ALA A C 1
ATOM 1317 O O . ALA A 1 188 ? 21.331 -5.706 -12.286 1.00 96.38 188 ALA A O 1
ATOM 1318 N N . ILE A 1 189 ? 20.680 -5.106 -14.353 1.00 95.50 189 ILE A N 1
ATOM 1319 C CA . ILE A 1 189 ? 20.413 -6.461 -14.869 1.00 95.50 189 ILE A CA 1
ATOM 1320 C C . ILE A 1 189 ? 21.539 -6.994 -15.778 1.00 95.50 189 ILE A C 1
ATOM 1322 O O . ILE A 1 189 ? 21.364 -7.981 -16.495 1.00 95.50 189 ILE A O 1
ATOM 1326 N N . ASN A 1 190 ? 22.732 -6.391 -15.711 1.00 96.94 190 ASN A N 1
ATOM 1327 C CA . ASN A 1 190 ? 23.920 -6.743 -16.502 1.00 96.94 190 ASN A CA 1
ATOM 1328 C C . ASN A 1 190 ? 23.750 -6.564 -18.022 1.00 96.94 190 ASN A C 1
ATOM 1330 O O . ASN A 1 190 ? 24.346 -7.307 -18.805 1.00 96.94 190 ASN A O 1
ATOM 1334 N N . LEU A 1 191 ? 22.946 -5.587 -18.440 1.00 97.38 191 LEU A N 1
ATOM 1335 C CA . LEU A 1 191 ? 22.932 -5.066 -19.804 1.00 97.38 191 LEU A CA 1
ATOM 1336 C C . LEU A 1 191 ? 23.701 -3.747 -19.827 1.00 97.38 191 LEU A C 1
ATOM 1338 O O . LEU A 1 191 ? 23.200 -2.712 -19.396 1.00 97.38 191 LEU A O 1
ATOM 1342 N N . ILE A 1 192 ? 24.954 -3.799 -20.272 1.00 97.50 192 ILE A N 1
ATOM 1343 C CA . ILE A 1 192 ? 25.884 -2.673 -20.178 1.00 97.50 192 ILE A CA 1
ATOM 1344 C C . ILE A 1 192 ? 25.942 -1.955 -21.522 1.00 97.50 192 ILE A C 1
ATOM 1346 O O . ILE A 1 192 ? 26.533 -2.462 -22.472 1.00 97.50 192 ILE A O 1
ATOM 1350 N N . ALA A 1 193 ? 25.344 -0.769 -21.608 1.00 94.88 193 ALA A N 1
ATOM 1351 C CA . ALA A 1 193 ? 25.488 0.080 -22.786 1.00 94.88 193 ALA A CA 1
ATOM 1352 C C . ALA A 1 193 ? 26.841 0.812 -22.760 1.00 94.88 193 ALA A C 1
ATOM 1354 O O . ALA A 1 193 ? 27.231 1.346 -21.716 1.00 94.88 193 ALA A O 1
ATOM 1355 N N . ARG A 1 194 ? 27.551 0.828 -23.890 1.00 92.69 194 ARG A N 1
ATOM 1356 C CA . ARG A 1 194 ? 28.850 1.495 -24.061 1.00 92.69 194 ARG A CA 1
ATOM 1357 C C . ARG A 1 194 ? 28.870 2.428 -25.258 1.00 92.69 194 ARG A C 1
ATOM 1359 O O . ARG A 1 194 ? 28.122 2.158 -26.224 1.00 92.69 194 ARG A O 1
#

Sequence (194 aa):
MGVYKVTFIETVENLGTFSVEAPDGTNVGTGVVATEFTGGGLTFTIADGATDFAAGDQFAITVANAGGAGEFSVKTPSGYALPNLTVGAAYTGDHINLTVADGSTDWAVGAVINVTVSGTGEFSELAPAAFDGSQIAAGVLYDAVDASLADAPAVAVVRNAELNAAEISWPDAITDGQKAVALAQLSAINL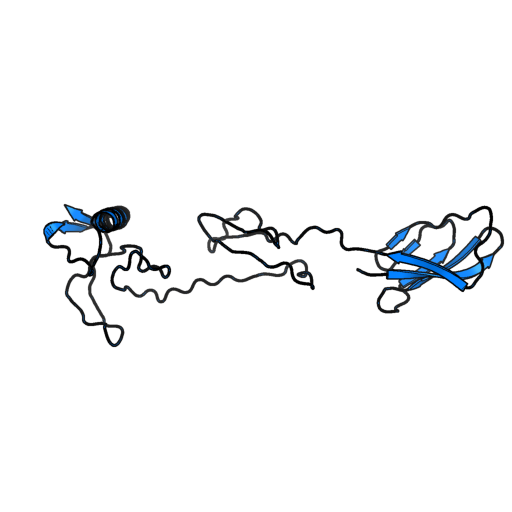IAR

Secondary structure (DSSP, 8-state):
-EEEEEEEEEEETTEEEEEEE-TTS-EEEEEETTSEEEETTEEEEPPP-SSPPPTT-EEEEEE-----PPEEEEE-TT--EEEEEETTSEE-SSS--EE----SSPPPTT----------S------TT-SSSTTS---EESS----SSS-----EE-SSEEE-TTT----TT--HHHHHHHHHHHHHTTEEE-

pLDDT: mean 87.92, std 9.21, range [53.97, 97.94]

Foldseek 3Di:
DFKKKKFWADWDVQKTKIWIADPVRHTQDMDMAQDWDDTPNDTDHHHADPDTDDGGDMDIDTDDPPDFQDWDFDADPVRHTDDIDGAPDWDDDPRDTDHHHDDPDHDDPPDDDDDDLDDPPDADAQDCPDDNCSVAQQWAFPDDDDCPPHDDDGDTGRAAEEAALVPGDHDPPDDPVSVVRNQVRCVVRNHHHD